Protein AF-T1DNL1-F1 (afdb_monomer)

pLDDT: mean 72.36, std 25.4, range [28.33, 97.81]

Mean predicted aligned error: 14.85 Å

Solvent-accessible surface area (backbone atoms only — not comparable to full-atom values): 13821 Å² total; per-residue (Å²): 115,66,56,63,74,44,18,67,52,6,20,60,40,23,39,62,72,35,68,85,47,98,62,54,71,70,54,53,52,50,49,24,53,53,22,23,52,52,13,41,50,24,61,72,52,45,52,58,48,40,35,74,75,70,67,50,85,62,92,85,40,53,55,29,30,48,49,54,14,38,54,52,12,44,54,51,34,18,52,54,36,34,72,52,40,62,85,82,40,50,80,53,35,46,75,72,40,30,43,46,27,66,64,77,69,97,76,79,86,79,83,85,87,71,91,68,91,48,34,69,47,40,51,24,59,57,49,12,51,50,40,51,50,48,52,54,51,49,52,50,51,51,52,53,53,47,51,54,50,51,57,62,52,65,39,78,94,63,59,73,70,79,92,45,78,87,60,66,84,66,76,90,73,89,77,87,78,81,78,79,90,74,90,71,102,64,69,73,77,54,70,76,66,70,55,60,62,65,59,50,57,52,51,51,50,53,54,51,51,61,54,54,71,72,62,69,88,61,89,85,77,87,77,87,80,89,75,90,79,85,134

Secondary structure (DSSP, 8-state):
-HHHHHHTTHHHHHHTTTTTS---HHHHHHHHHHHHHHHHHIIIIIHHHHHHHH----SS-HIIIIIHHHHHHHHHHHHHHHH--HHHHGGGHHHH-GGGSPPPPTT---S-----S------HHHHHHHHHHHHHHHHHHHHHHHHHHHHHHTSGGGPPPGGGTT----SS------PPP------TTTGGGS-HHHHHHHHHHHHHHHHHHTS--S-------------

Nearest PDB structures (foldseek):
  3hd6-assembly1_A  TM=9.509E-01  e=2.561E-05  Homo sapiens
  8csl-assembly1_L  TM=9.191E-01  e=5.244E-05  Homo sapiens
  7v0s-assembly1_Q  TM=8.498E-01  e=8.313E-05  Homo sapiens
  3bhs-assembly1_A  TM=6.900E-01  e=5.250E-04  Nitrosomonas europaea ATCC 19718

Structure (mmCIF, N/CA/C/O backbone):
data_AF-T1DNL1-F1
#
_entry.id   AF-T1DNL1-F1
#
loop_
_atom_site.group_PDB
_atom_site.id
_atom_site.type_symbol
_atom_site.label_atom_id
_atom_site.label_alt_id
_atom_site.label_comp_id
_atom_site.label_asym_id
_atom_site.label_entity_id
_atom_site.label_seq_id
_atom_site.pdbx_PDB_ins_code
_atom_site.Cartn_x
_atom_site.Cartn_y
_atom_site.Cartn_z
_atom_site.occupancy
_atom_site.B_iso_or_equiv
_atom_site.auth_seq_id
_atom_site.auth_comp_id
_atom_site.auth_asym_id
_atom_site.auth_atom_id
_atom_site.pdbx_PDB_model_num
ATOM 1 N N . MET A 1 1 ? -2.505 13.298 20.867 1.00 76.31 1 MET A N 1
ATOM 2 C CA . MET A 1 1 ? -1.124 12.727 20.783 1.00 76.31 1 MET A CA 1
ATOM 3 C C . MET A 1 1 ? -1.002 11.522 19.846 1.00 76.31 1 MET A C 1
ATOM 5 O O . MET A 1 1 ? 0.079 11.289 19.319 1.00 76.31 1 MET A O 1
ATOM 9 N N . VAL A 1 2 ? -2.099 10.806 19.572 1.00 82.19 2 VAL A N 1
ATOM 10 C CA . VAL A 1 2 ? -2.141 9.639 18.669 1.00 82.19 2 VAL A CA 1
ATOM 11 C C . VAL A 1 2 ? -1.644 9.955 17.252 1.00 82.19 2 VAL A C 1
ATOM 13 O O . VAL A 1 2 ? -0.933 9.150 16.657 1.00 82.19 2 VAL A O 1
ATOM 16 N N . HIS A 1 3 ? -1.925 11.159 16.736 1.00 86.06 3 HIS A N 1
ATOM 17 C CA . HIS A 1 3 ? -1.460 11.575 15.406 1.00 86.06 3 HIS A CA 1
ATOM 18 C C . HIS A 1 3 ? 0.059 11.512 15.259 1.00 86.06 3 HIS A C 1
ATOM 20 O O . HIS A 1 3 ? 0.539 11.062 14.226 1.00 86.06 3 HIS A O 1
ATOM 26 N N . VAL A 1 4 ? 0.808 11.920 16.287 1.00 89.12 4 VAL A N 1
ATOM 27 C CA . VAL A 1 4 ? 2.278 11.947 16.254 1.00 89.12 4 VAL A CA 1
ATOM 28 C C . VAL A 1 4 ? 2.851 10.540 16.392 1.00 89.12 4 VAL A C 1
ATOM 30 O O . VAL A 1 4 ? 3.760 10.182 15.653 1.00 89.12 4 VAL A O 1
ATOM 33 N N . GLN A 1 5 ? 2.307 9.726 17.298 1.00 91.00 5 GLN A N 1
ATOM 34 C CA . GLN A 1 5 ? 2.800 8.365 17.540 1.00 91.00 5 GLN A CA 1
ATOM 35 C C . GLN A 1 5 ? 2.613 7.457 16.322 1.00 91.00 5 GLN A C 1
ATOM 37 O O . GLN A 1 5 ? 3.494 6.666 16.007 1.00 91.00 5 GLN A O 1
ATOM 42 N N . ASN A 1 6 ? 1.491 7.611 15.619 1.00 91.56 6 ASN A N 1
ATOM 43 C CA . ASN A 1 6 ? 1.155 6.727 14.514 1.00 91.56 6 ASN A CA 1
ATOM 44 C C . ASN A 1 6 ? 1.542 7.334 13.165 1.00 91.56 6 ASN A C 1
ATOM 46 O O . ASN A 1 6 ? 2.264 6.712 12.397 1.00 91.56 6 ASN A O 1
ATOM 50 N N . SER A 1 7 ? 1.136 8.570 12.864 1.00 94.31 7 SER A N 1
ATOM 51 C CA . SER A 1 7 ? 1.295 9.110 11.501 1.00 94.31 7 SER A CA 1
ATOM 52 C C . SER A 1 7 ? 2.744 9.393 11.109 1.00 94.31 7 SER A C 1
ATOM 54 O O . SER A 1 7 ? 3.040 9.471 9.921 1.00 94.31 7 SER A O 1
ATOM 56 N N . THR A 1 8 ? 3.663 9.503 12.072 1.00 94.62 8 THR A N 1
ATOM 57 C CA . THR A 1 8 ? 5.105 9.599 11.779 1.00 94.62 8 THR A CA 1
ATOM 58 C C . THR A 1 8 ? 5.661 8.311 11.166 1.00 94.62 8 THR A C 1
ATOM 60 O O . THR A 1 8 ? 6.596 8.368 10.371 1.00 94.62 8 THR A O 1
ATOM 63 N N . LEU A 1 9 ? 5.046 7.159 11.453 1.00 95.44 9 LEU A N 1
ATOM 64 C CA . LEU A 1 9 ? 5.432 5.854 10.911 1.00 95.44 9 LEU A CA 1
ATOM 65 C C . LEU A 1 9 ? 4.858 5.601 9.503 1.00 95.44 9 LEU A C 1
ATOM 67 O O . LEU A 1 9 ? 5.381 4.762 8.768 1.00 95.44 9 LEU A O 1
ATOM 71 N N . ALA A 1 10 ? 3.826 6.349 9.090 1.00 96.69 10 ALA A N 1
ATOM 72 C CA . ALA A 1 10 ? 3.165 6.186 7.790 1.00 96.69 10 ALA A CA 1
ATOM 73 C C . ALA A 1 10 ? 4.120 6.391 6.603 1.00 96.69 10 ALA A C 1
ATOM 75 O O . ALA A 1 10 ? 3.965 5.745 5.567 1.00 96.69 10 ALA A O 1
ATOM 76 N N . GLY A 1 11 ? 5.140 7.242 6.761 1.00 96.19 11 GLY A N 1
ATOM 77 C CA . GLY A 1 11 ? 6.165 7.437 5.738 1.00 96.19 11 GLY A CA 1
ATOM 78 C C . GLY A 1 11 ? 6.943 6.155 5.436 1.00 96.19 11 GLY A C 1
ATOM 79 O O . GLY A 1 11 ? 7.129 5.827 4.268 1.00 96.19 11 GLY A O 1
ATOM 80 N N . GLY A 1 12 ? 7.308 5.389 6.471 1.00 95.88 12 GLY A N 1
ATOM 81 C CA . GLY A 1 12 ? 7.976 4.091 6.327 1.00 95.88 12 GLY A CA 1
ATOM 82 C C . GLY A 1 12 ? 7.116 3.070 5.581 1.00 95.88 12 GLY A C 1
ATOM 83 O O . GLY A 1 12 ? 7.602 2.384 4.685 1.00 95.88 12 GLY A O 1
ATOM 84 N N . VAL A 1 13 ? 5.814 3.030 5.885 1.00 97.12 13 VAL A N 1
ATOM 85 C CA . VAL A 1 13 ? 4.852 2.182 5.163 1.00 97.12 13 VAL A CA 1
ATOM 86 C C . VAL A 1 13 ? 4.769 2.586 3.687 1.00 97.12 13 VAL A C 1
ATOM 88 O O . VAL A 1 13 ? 4.810 1.725 2.809 1.00 97.12 13 VAL A O 1
ATOM 91 N N . ALA A 1 14 ? 4.702 3.888 3.395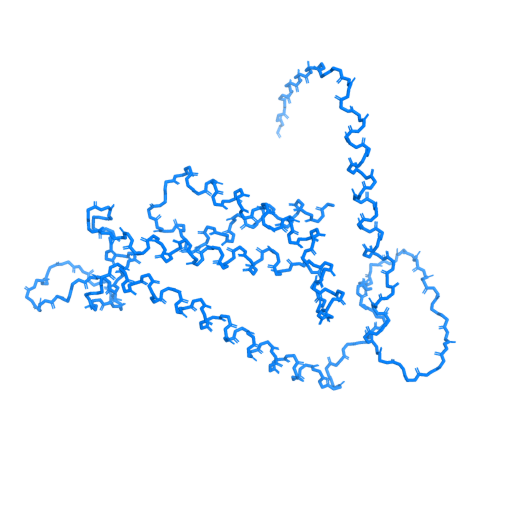 1.00 96.75 14 ALA A N 1
ATOM 92 C CA . ALA A 1 14 ? 4.574 4.390 2.030 1.00 96.75 14 ALA A CA 1
ATOM 93 C C . ALA A 1 14 ? 5.824 4.169 1.164 1.00 96.75 14 ALA A C 1
ATOM 95 O O . ALA A 1 14 ? 5.694 3.967 -0.044 1.00 96.75 14 ALA A O 1
ATOM 96 N N . VAL A 1 15 ? 7.028 4.157 1.744 1.00 95.88 15 VAL A N 1
ATOM 97 C CA . VAL A 1 15 ? 8.256 3.839 0.992 1.00 95.88 15 VAL A CA 1
ATOM 98 C C . VAL A 1 15 ? 8.558 2.342 0.925 1.00 95.88 15 VAL A C 1
ATOM 100 O O . VAL A 1 15 ? 9.417 1.941 0.148 1.00 95.88 15 VAL A O 1
ATOM 103 N N . GLY A 1 16 ? 7.844 1.497 1.674 1.00 94.81 16 GLY A N 1
ATOM 104 C CA . GLY A 1 16 ? 8.169 0.075 1.821 1.00 94.81 16 GLY A CA 1
ATOM 105 C C . GLY A 1 16 ? 8.282 -0.704 0.506 1.00 94.81 16 GLY A C 1
ATOM 106 O O . GLY A 1 16 ? 9.220 -1.474 0.341 1.00 94.81 16 GLY A O 1
ATOM 107 N N . SER A 1 17 ? 7.380 -0.486 -0.458 1.00 92.56 17 SER A N 1
ATOM 108 C CA . SER A 1 17 ? 7.422 -1.199 -1.751 1.00 92.56 17 SER A CA 1
ATOM 109 C C . SER A 1 17 ? 8.314 -0.545 -2.813 1.00 92.56 17 SER A C 1
ATOM 111 O O . SER A 1 17 ? 8.524 -1.123 -3.880 1.00 92.56 17 SER A O 1
ATOM 113 N N . ILE A 1 18 ? 8.822 0.659 -2.538 1.00 93.69 18 ILE A N 1
ATOM 114 C CA . ILE A 1 18 ? 9.617 1.460 -3.478 1.00 93.69 18 ILE A CA 1
ATOM 115 C C . ILE A 1 18 ? 11.036 1.745 -2.973 1.00 93.69 18 ILE A C 1
ATOM 117 O O . ILE A 1 18 ? 11.815 2.370 -3.683 1.00 93.69 18 ILE A O 1
ATOM 121 N N . CYS A 1 19 ? 11.397 1.288 -1.771 1.00 92.38 19 CYS A N 1
ATOM 122 C CA . CYS A 1 19 ? 12.687 1.579 -1.140 1.00 92.38 19 CYS A CA 1
ATOM 123 C C . CYS A 1 19 ? 13.882 0.974 -1.888 1.00 92.38 19 CYS A C 1
ATOM 125 O O . CYS A 1 19 ? 14.972 1.532 -1.831 1.00 92.38 19 CYS A O 1
ATOM 127 N N . ASN A 1 20 ? 13.667 -0.133 -2.603 1.00 90.00 20 ASN A N 1
ATOM 128 C CA . ASN A 1 20 ? 14.668 -0.776 -3.457 1.00 90.00 20 ASN A CA 1
ATOM 129 C C . ASN A 1 20 ? 14.568 -0.339 -4.933 1.00 90.00 20 ASN A C 1
ATOM 131 O O . ASN A 1 20 ? 15.263 -0.870 -5.795 1.00 90.00 20 ASN A O 1
ATOM 135 N N . LEU A 1 21 ? 13.666 0.592 -5.255 1.00 90.31 21 LEU A N 1
ATOM 136 C CA . LEU A 1 21 ? 13.594 1.198 -6.583 1.00 90.31 21 LEU A CA 1
ATOM 137 C C . LEU A 1 21 ? 14.535 2.404 -6.631 1.00 90.31 21 LEU A C 1
ATOM 139 O O . LEU A 1 21 ? 14.892 2.958 -5.592 1.00 90.31 21 LEU A O 1
ATOM 143 N N . LEU A 1 22 ? 14.925 2.839 -7.832 1.00 86.75 22 LEU A N 1
ATOM 144 C CA . LEU A 1 22 ? 15.765 4.028 -8.015 1.00 86.75 22 LEU A CA 1
ATOM 145 C C . LEU A 1 22 ? 14.962 5.312 -7.753 1.00 86.75 22 LEU A C 1
ATOM 147 O O . LEU A 1 22 ? 14.641 6.080 -8.661 1.00 86.75 22 LEU A O 1
ATOM 151 N N . ILE A 1 23 ? 14.610 5.531 -6.488 1.00 89.25 23 ILE A N 1
ATOM 152 C CA . ILE A 1 23 ? 13.968 6.739 -5.992 1.00 89.25 23 ILE A CA 1
ATOM 153 C C . ILE A 1 23 ? 15.033 7.753 -5.572 1.00 89.25 23 ILE A C 1
ATOM 155 O O . ILE A 1 23 ? 15.938 7.461 -4.793 1.00 89.25 23 ILE A O 1
ATOM 159 N N . HIS A 1 24 ? 14.921 8.980 -6.076 1.00 90.31 24 HIS A N 1
ATOM 160 C CA . HIS A 1 24 ? 15.768 10.076 -5.615 1.00 90.31 24 HIS A CA 1
ATOM 161 C C . HIS A 1 24 ? 15.459 10.371 -4.132 1.00 90.31 24 HIS A C 1
ATOM 163 O O . HIS A 1 24 ? 14.279 10.372 -3.768 1.00 90.31 24 HIS A O 1
ATOM 169 N N . PRO A 1 25 ? 16.445 10.692 -3.270 1.00 92.44 25 PRO A N 1
ATOM 170 C CA . PRO A 1 25 ? 16.208 10.941 -1.840 1.00 92.44 25 PRO A CA 1
ATOM 171 C C . PRO A 1 25 ? 15.143 12.018 -1.591 1.00 92.44 25 PRO A C 1
ATOM 173 O O . PRO A 1 25 ? 14.309 11.892 -0.697 1.00 92.44 25 PRO A O 1
ATOM 176 N N . PHE A 1 26 ? 15.102 13.041 -2.445 1.00 93.62 26 PHE A N 1
ATOM 177 C CA . PHE A 1 26 ? 14.052 14.060 -2.414 1.00 93.62 26 PHE A CA 1
ATOM 178 C C . PHE A 1 26 ? 12.645 13.491 -2.676 1.00 93.62 26 PHE A C 1
ATOM 180 O O . PHE A 1 26 ? 11.686 13.878 -2.014 1.00 93.62 26 PHE A O 1
ATOM 187 N N . GLY A 1 27 ? 12.518 12.532 -3.598 1.00 91.31 27 GLY A N 1
ATOM 188 C CA . GLY A 1 27 ? 11.258 11.836 -3.862 1.00 91.31 27 GLY A CA 1
ATOM 189 C C . GLY A 1 27 ? 10.794 11.017 -2.658 1.00 91.31 27 GLY A C 1
ATOM 190 O O . GLY A 1 27 ? 9.622 11.083 -2.295 1.00 91.31 27 GLY A O 1
ATOM 191 N N . ALA A 1 28 ? 11.712 10.319 -1.982 1.00 94.50 28 ALA A N 1
ATOM 192 C CA . ALA A 1 28 ? 11.393 9.559 -0.772 1.00 94.50 28 ALA A CA 1
ATOM 193 C C . ALA A 1 28 ? 10.876 10.467 0.361 1.00 94.50 28 ALA A C 1
ATOM 195 O O . ALA A 1 28 ? 9.893 10.126 1.021 1.00 94.50 28 ALA A O 1
ATOM 196 N N . LEU A 1 29 ? 11.475 11.653 0.538 1.00 96.06 29 LEU A N 1
ATOM 197 C CA . LEU A 1 29 ? 10.992 12.655 1.496 1.00 96.06 29 LEU A CA 1
ATOM 198 C C . LEU A 1 29 ? 9.571 13.126 1.165 1.00 96.06 29 LEU A C 1
ATOM 200 O O . LEU A 1 29 ? 8.721 13.172 2.053 1.00 96.06 29 LEU A O 1
ATOM 204 N N . ILE A 1 30 ? 9.291 13.433 -0.105 1.00 95.75 30 ILE A N 1
ATOM 205 C CA . ILE A 1 30 ? 7.956 13.867 -0.539 1.00 95.75 30 ILE A CA 1
ATOM 206 C C . ILE A 1 30 ? 6.913 12.776 -0.280 1.00 95.75 30 ILE A C 1
ATOM 208 O O . ILE A 1 30 ? 5.863 13.067 0.294 1.00 95.75 30 ILE A O 1
ATOM 212 N N . VAL A 1 31 ? 7.197 11.526 -0.657 1.00 95.94 31 VAL A N 1
ATOM 213 C CA . VAL A 1 31 ? 6.284 10.394 -0.420 1.00 95.94 31 VAL A CA 1
ATOM 214 C C . VAL A 1 31 ? 6.000 10.238 1.075 1.00 95.94 31 VAL A C 1
ATOM 216 O O . VAL A 1 31 ? 4.842 10.080 1.462 1.00 95.94 31 VAL A O 1
ATOM 219 N N . GLY A 1 32 ? 7.028 10.358 1.921 1.00 96.44 32 GLY A N 1
ATOM 220 C CA . GLY A 1 32 ? 6.880 10.309 3.374 1.00 96.44 32 GLY A CA 1
ATOM 221 C C . GLY A 1 32 ? 5.982 11.419 3.931 1.00 96.44 32 GLY A C 1
ATOM 222 O O . GLY A 1 32 ? 5.084 11.140 4.727 1.00 96.44 32 GLY A O 1
ATOM 223 N N . VAL A 1 33 ? 6.170 12.663 3.479 1.00 97.12 33 VAL A N 1
ATOM 224 C CA . VAL A 1 33 ? 5.343 13.812 3.894 1.00 97.12 33 VAL A CA 1
ATOM 225 C C . VAL A 1 33 ? 3.888 13.632 3.457 1.00 97.12 33 VAL A C 1
ATOM 227 O O . VAL A 1 33 ? 2.980 13.813 4.269 1.00 97.12 33 VAL A O 1
ATOM 230 N N . ILE A 1 34 ? 3.651 13.226 2.206 1.00 97.31 34 ILE A N 1
ATOM 231 C CA . ILE A 1 34 ? 2.299 12.981 1.683 1.00 97.31 34 ILE A CA 1
ATOM 232 C C . ILE A 1 34 ? 1.607 11.873 2.485 1.00 97.31 34 ILE A C 1
ATOM 234 O O . ILE A 1 34 ? 0.459 12.039 2.896 1.00 97.31 34 ILE A O 1
ATOM 238 N N . ALA A 1 35 ? 2.304 10.770 2.761 1.00 97.38 35 ALA A N 1
ATOM 239 C CA . ALA A 1 35 ? 1.769 9.668 3.555 1.00 97.38 35 ALA A CA 1
ATOM 240 C C . ALA A 1 35 ? 1.429 10.089 4.992 1.00 97.38 35 ALA A C 1
ATOM 242 O O . ALA A 1 35 ? 0.372 9.720 5.506 1.00 97.38 35 ALA A O 1
ATOM 243 N N . GLY A 1 36 ? 2.281 10.905 5.621 1.00 97.12 36 GLY A N 1
ATOM 244 C CA . GLY A 1 36 ? 2.015 11.484 6.937 1.00 97.12 36 GLY A CA 1
ATOM 245 C C . GLY A 1 36 ? 0.753 12.351 6.946 1.00 97.12 36 GLY A C 1
ATOM 246 O O . GLY A 1 36 ? -0.101 12.176 7.815 1.00 97.12 36 GLY A O 1
ATOM 247 N N . ILE A 1 37 ? 0.585 13.228 5.948 1.00 97.31 37 ILE A N 1
ATOM 248 C CA . ILE A 1 37 ? -0.619 14.063 5.794 1.00 97.31 37 ILE A CA 1
ATOM 249 C C . ILE A 1 37 ? -1.865 13.187 5.611 1.00 97.31 37 ILE A C 1
ATOM 251 O O . ILE A 1 37 ? -2.856 13.390 6.313 1.00 97.31 37 ILE A O 1
ATOM 255 N N . ILE A 1 38 ? -1.814 12.192 4.719 1.00 97.19 38 ILE A N 1
ATOM 256 C CA . ILE A 1 38 ? -2.927 11.257 4.483 1.00 97.19 38 ILE A CA 1
ATOM 257 C C . ILE A 1 38 ? -3.302 10.522 5.773 1.00 97.19 38 ILE A C 1
ATOM 259 O O . ILE A 1 38 ? -4.485 10.439 6.100 1.00 97.19 38 ILE A O 1
ATOM 263 N N . SER A 1 39 ? -2.318 10.040 6.536 1.00 97.00 39 SER A N 1
ATOM 264 C CA . SER A 1 39 ? -2.557 9.365 7.814 1.00 97.00 39 SER A CA 1
ATOM 265 C C . SER A 1 39 ? -3.235 10.296 8.825 1.00 97.00 39 SER A C 1
ATOM 267 O O . SER A 1 39 ? -4.264 9.928 9.391 1.00 97.00 39 SER A O 1
ATOM 269 N N . VAL A 1 40 ? -2.738 11.527 9.010 1.00 96.44 40 VAL A N 1
ATOM 270 C CA . VAL A 1 40 ? -3.337 12.508 9.940 1.00 96.44 40 VAL A CA 1
ATOM 271 C C . VAL A 1 40 ? -4.774 12.856 9.541 1.00 96.44 40 VAL A C 1
ATOM 273 O O . VAL A 1 40 ? -5.669 12.865 10.390 1.00 96.44 40 VAL A O 1
ATOM 276 N N . LEU A 1 41 ? -5.023 13.107 8.252 1.00 96.00 41 LEU A N 1
ATOM 277 C CA . LEU A 1 41 ? -6.374 13.360 7.741 1.00 96.00 41 LEU A CA 1
ATOM 278 C C . LEU A 1 41 ? -7.281 12.137 7.928 1.00 96.00 41 LEU A C 1
ATOM 280 O O . LEU A 1 41 ? -8.450 12.291 8.287 1.00 96.00 41 LEU A O 1
ATOM 284 N N . GLY A 1 42 ? -6.734 10.933 7.763 1.00 94.94 42 GLY A N 1
ATOM 285 C CA . GLY A 1 42 ? -7.413 9.676 8.043 1.00 94.94 42 GLY A CA 1
ATOM 286 C C . GLY A 1 42 ? -7.877 9.581 9.494 1.00 94.94 42 GLY A C 1
ATOM 287 O O . GLY A 1 42 ? -9.062 9.389 9.761 1.00 94.94 42 GLY A O 1
ATOM 288 N N . TYR A 1 43 ? -6.972 9.816 10.445 1.00 91.56 43 TYR A N 1
ATOM 289 C CA . TYR A 1 43 ? -7.317 9.813 11.866 1.00 91.56 43 TYR A CA 1
ATOM 290 C C . TYR A 1 43 ? -8.355 10.881 12.214 1.00 91.56 43 TYR A C 1
ATOM 292 O O . TYR A 1 43 ? -9.258 10.622 13.007 1.00 91.56 43 TYR A O 1
ATOM 300 N N . ARG A 1 44 ? -8.248 12.082 11.633 1.00 91.38 44 ARG A N 1
ATOM 301 C CA . ARG A 1 44 ? -9.139 13.200 11.963 1.00 91.38 44 ARG A CA 1
ATOM 302 C C . ARG A 1 44 ? -10.534 13.072 11.354 1.00 91.38 44 ARG A C 1
ATOM 304 O O . ARG A 1 44 ? -11.502 13.431 12.021 1.00 91.38 44 ARG A O 1
ATOM 311 N N . PHE A 1 45 ? -10.639 12.619 10.108 1.00 92.94 45 PHE A N 1
ATOM 312 C CA . PHE A 1 45 ? -11.887 12.668 9.341 1.00 92.94 45 PHE A CA 1
ATOM 313 C C . PHE A 1 45 ? -12.395 11.287 8.938 1.00 92.94 45 PHE A C 1
ATOM 315 O O . PHE A 1 45 ? -13.593 11.029 9.033 1.00 92.94 45 PHE A O 1
ATOM 322 N N . LEU A 1 46 ? -11.505 10.388 8.516 1.00 92.38 46 LEU A N 1
ATOM 323 C CA . LEU A 1 46 ? -11.910 9.095 7.972 1.00 92.38 46 LEU A CA 1
ATOM 324 C C . LEU A 1 46 ? -12.322 8.111 9.069 1.00 92.38 46 LEU A C 1
ATOM 326 O O . LEU A 1 46 ? -13.394 7.525 8.971 1.00 92.38 46 LEU A O 1
ATOM 330 N N . THR A 1 47 ? -11.538 7.968 10.140 1.00 91.06 47 THR A N 1
ATOM 331 C CA . THR A 1 47 ? -11.883 7.105 11.285 1.00 91.06 47 THR A CA 1
ATOM 332 C C . THR A 1 47 ? -13.264 7.409 11.872 1.00 91.06 47 THR A C 1
ATOM 334 O O . THR A 1 47 ? -14.063 6.475 11.971 1.00 91.06 47 THR A O 1
ATOM 337 N N . PRO A 1 48 ? -13.614 8.665 12.224 1.00 89.44 48 PRO A N 1
ATOM 338 C CA . PRO A 1 48 ? -14.951 8.942 12.739 1.00 89.44 48 PRO A CA 1
ATOM 339 C C . PRO A 1 48 ? -16.045 8.696 11.692 1.00 89.44 48 PRO A C 1
ATOM 341 O O . PRO A 1 48 ? -17.106 8.189 12.050 1.00 89.44 48 PRO A O 1
ATOM 344 N N . ALA A 1 49 ? -15.793 8.979 10.407 1.00 91.56 49 ALA A N 1
ATOM 345 C CA . ALA A 1 49 ? -16.760 8.733 9.337 1.00 91.56 49 ALA A CA 1
ATOM 346 C C . ALA A 1 49 ? -17.006 7.235 9.078 1.00 91.56 49 ALA A C 1
ATOM 348 O O . ALA A 1 49 ? -18.146 6.827 8.853 1.00 91.56 49 ALA A O 1
ATOM 349 N N . ILE A 1 50 ? -15.963 6.401 9.123 1.00 89.38 50 ILE A N 1
ATOM 350 C CA . ILE A 1 50 ? -16.069 4.940 8.998 1.00 89.38 50 ILE A CA 1
ATOM 351 C C . ILE A 1 50 ? -16.842 4.371 10.191 1.00 89.38 50 ILE A C 1
ATOM 353 O O . ILE A 1 50 ? -17.732 3.537 10.012 1.00 89.38 50 ILE A O 1
ATOM 357 N N . LEU A 1 51 ? -16.562 4.860 11.400 1.00 89.75 51 LEU A N 1
ATOM 358 C CA . LEU A 1 51 ? -17.263 4.417 12.597 1.00 89.75 51 LEU A CA 1
ATOM 359 C C . LEU A 1 51 ? -18.751 4.797 12.559 1.00 89.75 51 LEU A C 1
ATOM 361 O O . LEU A 1 51 ? -19.600 3.947 12.825 1.00 89.75 51 LEU A O 1
ATOM 365 N N . SER A 1 52 ? -19.087 6.040 12.193 1.00 90.25 52 SER A N 1
ATOM 366 C CA . SER A 1 52 ? -20.479 6.508 12.194 1.00 90.25 52 SER A CA 1
ATOM 367 C C . SER A 1 52 ? -21.319 5.913 11.063 1.00 90.25 52 SER A C 1
ATOM 369 O O . SER A 1 52 ? -22.484 5.588 11.283 1.00 90.25 52 SER A O 1
ATOM 371 N N . ASN A 1 53 ? -20.746 5.761 9.865 1.00 93.06 53 ASN A N 1
ATOM 372 C CA . ASN A 1 53 ? -21.501 5.355 8.676 1.00 93.06 53 ASN A CA 1
ATOM 373 C C . ASN A 1 53 ? -21.434 3.847 8.405 1.00 93.06 53 ASN A C 1
ATOM 375 O O . ASN A 1 53 ? -22.431 3.260 7.994 1.00 93.06 53 ASN A O 1
ATOM 379 N N . LEU A 1 54 ? -20.278 3.213 8.630 1.00 90.31 54 LEU A N 1
ATOM 380 C CA . LEU A 1 54 ? -20.050 1.796 8.308 1.00 90.31 54 LEU A CA 1
ATOM 381 C C . LEU A 1 54 ? -20.033 0.893 9.546 1.00 90.31 54 LEU A C 1
ATOM 383 O O . LEU A 1 54 ? -20.046 -0.326 9.401 1.00 90.31 54 LEU A O 1
ATOM 387 N N . ARG A 1 55 ? -20.028 1.471 10.758 1.00 90.06 55 ARG A N 1
ATOM 388 C CA . ARG A 1 55 ? -19.952 0.744 12.041 1.00 90.06 55 ARG A CA 1
ATOM 389 C C . ARG A 1 55 ? -18.722 -0.162 12.155 1.00 90.06 55 ARG A C 1
ATOM 391 O O . ARG A 1 55 ? -18.766 -1.195 12.819 1.00 90.06 55 ARG A O 1
ATOM 398 N N . ILE A 1 56 ? -17.622 0.231 11.518 1.00 89.00 56 ILE A N 1
ATOM 399 C CA . ILE A 1 56 ? -16.342 -0.472 11.612 1.00 89.00 56 ILE A CA 1
ATOM 400 C C . ILE A 1 56 ? -15.498 0.241 12.668 1.00 89.00 56 ILE A C 1
ATOM 402 O O . ILE A 1 56 ? -15.154 1.412 12.513 1.00 89.00 56 ILE A O 1
ATOM 406 N N . ALA A 1 57 ? -15.183 -0.468 13.749 1.00 88.62 57 ALA A N 1
ATOM 407 C CA . ALA A 1 57 ? -14.304 0.031 14.795 1.00 88.62 57 ALA A CA 1
ATOM 408 C C . ALA A 1 57 ? -12.844 -0.282 14.446 1.00 88.62 57 ALA A C 1
ATOM 410 O O . ALA A 1 57 ? -12.446 -1.444 14.395 1.00 88.62 57 ALA A O 1
ATOM 411 N N . ASP A 1 58 ? -12.049 0.763 14.225 1.00 90.69 58 ASP A N 1
ATOM 412 C CA . ASP A 1 58 ? -10.599 0.671 14.058 1.00 90.69 58 ASP A CA 1
ATOM 413 C C . ASP A 1 58 ? -9.912 1.326 15.261 1.00 90.69 58 ASP A C 1
ATOM 415 O O . ASP A 1 58 ? -9.656 2.530 15.279 1.00 90.69 58 ASP A O 1
ATOM 419 N N . THR A 1 59 ? -9.663 0.521 16.294 1.00 87.31 59 THR A N 1
ATOM 420 C CA . THR A 1 59 ? -9.116 0.957 17.587 1.00 87.31 59 THR A CA 1
ATOM 421 C C . THR 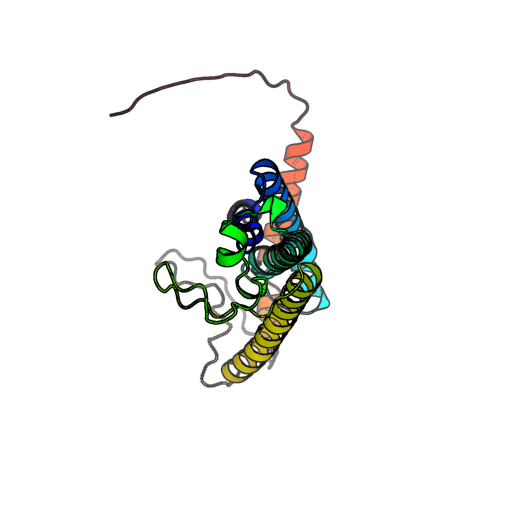A 1 59 ? -7.803 1.723 17.461 1.00 87.31 59 THR A C 1
ATOM 423 O O . THR A 1 59 ? -7.637 2.777 18.071 1.00 87.31 59 THR A O 1
ATOM 426 N N . CYS A 1 60 ? -6.856 1.184 16.689 1.00 88.44 60 CYS A N 1
ATOM 427 C CA . CYS A 1 60 ? -5.520 1.765 16.554 1.00 88.44 60 CYS A CA 1
ATOM 428 C C . CYS A 1 60 ? -5.412 2.689 15.327 1.00 88.44 60 CYS A C 1
ATOM 430 O O . CYS A 1 60 ? -4.381 3.336 15.127 1.00 88.44 60 CYS A O 1
ATOM 432 N N . GLY A 1 61 ? -6.454 2.764 14.494 1.00 91.06 61 GLY A N 1
ATOM 433 C CA . GLY A 1 61 ? -6.416 3.452 13.206 1.00 91.06 61 GLY A CA 1
ATOM 434 C C . GLY A 1 61 ? -5.459 2.786 12.218 1.00 91.06 61 GLY A C 1
ATOM 435 O O . GLY A 1 61 ? -4.771 3.484 11.469 1.00 91.06 61 GLY A O 1
ATOM 436 N N . VAL A 1 62 ? -5.371 1.450 12.227 1.00 94.88 62 VAL A N 1
ATOM 437 C CA . VAL A 1 62 ? -4.470 0.703 11.331 1.00 94.88 62 VAL A CA 1
ATOM 438 C C . VAL A 1 62 ? -4.797 0.950 9.862 1.00 94.88 62 VAL A C 1
ATOM 440 O O . VAL A 1 62 ? -3.910 0.872 9.014 1.00 94.88 62 VAL A O 1
ATOM 443 N N . HIS A 1 63 ? -6.039 1.313 9.540 1.00 95.25 63 HIS A N 1
ATOM 444 C CA . HIS A 1 63 ? -6.413 1.714 8.192 1.00 95.25 63 HIS A CA 1
ATOM 445 C C . HIS A 1 63 ? -5.680 2.988 7.744 1.00 95.25 63 HIS A C 1
ATOM 447 O O . HIS A 1 63 ? -5.220 3.063 6.605 1.00 95.25 63 HIS A O 1
ATOM 453 N N . ASN A 1 64 ? -5.509 3.960 8.644 1.00 95.75 64 ASN A N 1
ATOM 454 C CA . ASN A 1 64 ? -4.849 5.230 8.336 1.00 95.75 64 ASN A CA 1
ATOM 455 C C . ASN A 1 64 ? -3.329 5.105 8.291 1.00 95.75 64 ASN A C 1
ATOM 457 O O . ASN A 1 64 ? -2.691 5.763 7.475 1.00 95.75 64 ASN A O 1
ATOM 461 N N . LEU A 1 65 ? -2.766 4.266 9.165 1.00 95.19 65 LEU A N 1
ATOM 462 C CA . LEU A 1 65 ? -1.324 4.066 9.263 1.00 95.19 65 LEU A CA 1
ATOM 463 C C . LEU A 1 65 ? -0.793 3.050 8.241 1.00 95.19 65 LEU A C 1
ATOM 465 O O . LEU A 1 65 ? 0.226 3.283 7.599 1.00 95.19 65 LEU A O 1
ATOM 469 N N . HIS A 1 66 ? -1.466 1.913 8.090 1.00 96.19 66 HIS A N 1
ATOM 470 C CA . HIS A 1 66 ? -1.000 0.824 7.235 1.00 96.19 66 HIS A CA 1
ATOM 471 C C . HIS A 1 66 ? -1.755 0.784 5.909 1.00 96.19 66 HIS A C 1
ATOM 473 O O . HIS A 1 66 ? -1.132 0.759 4.854 1.00 96.19 66 HIS A O 1
ATOM 479 N N . GLY A 1 67 ? -3.090 0.812 5.952 1.00 96.12 67 GLY A N 1
ATOM 480 C CA . GLY A 1 67 ? -3.942 0.617 4.775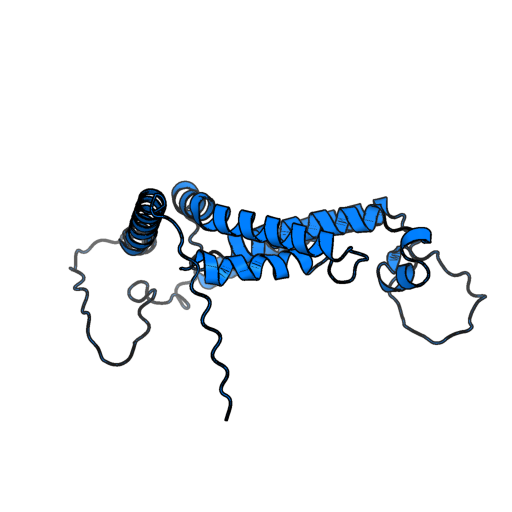 1.00 96.12 67 GLY A CA 1
ATOM 481 C C . GLY A 1 67 ? -3.728 1.666 3.681 1.00 96.12 67 GLY A C 1
ATOM 482 O O . GLY A 1 67 ? -3.245 1.342 2.596 1.00 96.12 67 GLY A O 1
ATOM 483 N N . MET A 1 68 ? -4.074 2.927 3.955 1.00 96.19 68 MET A N 1
ATOM 484 C CA . MET A 1 68 ? -3.965 3.997 2.954 1.00 96.19 68 MET A CA 1
ATOM 485 C C . MET A 1 68 ? -2.516 4.238 2.488 1.00 96.19 68 MET A C 1
ATOM 487 O O . MET A 1 68 ? -2.305 4.319 1.275 1.00 96.19 68 MET A O 1
ATOM 491 N N . PRO A 1 69 ? -1.499 4.294 3.377 1.00 97.38 69 PRO A N 1
ATOM 492 C CA . PRO A 1 69 ? -0.113 4.468 2.946 1.00 97.38 69 PRO A CA 1
ATOM 493 C C . PRO A 1 69 ? 0.424 3.288 2.123 1.00 97.38 69 PRO A C 1
ATOM 495 O O . PRO A 1 69 ? 1.191 3.510 1.188 1.00 97.38 69 PRO A O 1
ATOM 498 N N . ALA A 1 70 ? -0.009 2.048 2.390 1.00 96.88 70 ALA A N 1
ATOM 499 C CA . ALA A 1 70 ? 0.371 0.894 1.570 1.00 96.88 70 ALA A CA 1
ATOM 500 C C . ALA A 1 70 ? -0.223 0.966 0.155 1.00 96.88 70 ALA A C 1
ATOM 502 O O . ALA A 1 70 ? 0.475 0.676 -0.818 1.00 96.88 70 ALA A O 1
ATOM 503 N N . VAL A 1 71 ? -1.481 1.401 0.014 1.00 96.44 71 VAL A N 1
ATOM 504 C CA . VAL A 1 71 ? -2.098 1.612 -1.308 1.00 96.44 71 VAL A CA 1
ATOM 505 C C . VAL A 1 71 ? -1.359 2.705 -2.082 1.00 96.44 71 VAL A C 1
ATOM 507 O O . VAL A 1 71 ? -1.056 2.519 -3.259 1.00 96.44 71 VAL A O 1
ATOM 510 N N . LEU A 1 72 ? -1.000 3.809 -1.418 1.00 96.62 72 LEU A N 1
ATOM 511 C CA . LEU A 1 72 ? -0.172 4.861 -2.012 1.00 96.62 72 LEU A CA 1
ATOM 512 C C . LEU A 1 72 ? 1.177 4.304 -2.503 1.00 96.62 72 LEU A C 1
ATOM 514 O O . LEU A 1 72 ? 1.579 4.576 -3.634 1.00 96.62 72 LEU A O 1
ATOM 518 N N . SER A 1 73 ? 1.843 3.486 -1.679 1.00 96.44 73 SER A N 1
ATOM 519 C CA . SER A 1 73 ? 3.101 2.813 -2.030 1.00 96.44 73 SER A CA 1
ATOM 520 C C . SER A 1 73 ? 2.960 1.966 -3.295 1.00 96.44 73 SER A C 1
ATOM 522 O O . SER A 1 73 ? 3.768 2.091 -4.213 1.00 96.44 73 SER A O 1
ATOM 524 N N . ALA A 1 74 ? 1.900 1.157 -3.384 1.00 96.06 74 ALA A N 1
ATOM 525 C CA . ALA A 1 74 ? 1.652 0.284 -4.529 1.00 96.06 74 ALA A CA 1
ATOM 526 C C . ALA A 1 74 ? 1.430 1.067 -5.835 1.00 96.06 74 ALA A C 1
ATOM 528 O O . ALA A 1 74 ? 1.919 0.661 -6.891 1.00 96.06 74 ALA A O 1
ATOM 529 N N . VAL A 1 75 ? 0.740 2.213 -5.770 1.00 96.00 75 VAL A N 1
ATOM 530 C CA . VAL A 1 75 ? 0.566 3.102 -6.930 1.00 96.00 75 VAL A CA 1
ATOM 531 C C . VAL A 1 75 ? 1.915 3.646 -7.396 1.00 96.00 75 VAL A C 1
ATOM 533 O O . V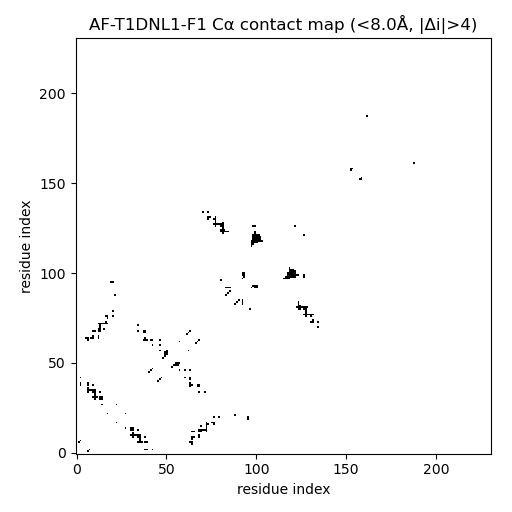AL A 1 75 ? 2.226 3.562 -8.585 1.00 96.00 75 VAL A O 1
ATOM 536 N N . PHE A 1 76 ? 2.748 4.147 -6.479 1.00 95.75 76 PHE A N 1
ATOM 537 C CA . PHE A 1 76 ? 4.090 4.610 -6.834 1.00 95.75 76 PHE A CA 1
ATOM 538 C C . PHE A 1 76 ? 4.951 3.485 -7.406 1.00 95.75 76 PHE A C 1
ATOM 540 O O . PHE A 1 76 ? 5.597 3.689 -8.432 1.00 95.75 76 PHE A O 1
ATOM 547 N N . SER A 1 77 ? 4.922 2.296 -6.808 1.00 95.62 77 SER A N 1
ATOM 548 C CA . SER A 1 77 ? 5.686 1.144 -7.289 1.00 95.62 77 SER A CA 1
ATOM 549 C C . SER A 1 77 ? 5.301 0.781 -8.730 1.00 95.62 77 SER A C 1
ATOM 551 O O . SER A 1 77 ? 6.178 0.613 -9.583 1.00 95.62 77 SER A O 1
ATOM 553 N N . SER A 1 78 ? 4.002 0.808 -9.062 1.00 96.12 78 SER A N 1
ATOM 554 C CA . SER A 1 78 ? 3.524 0.598 -10.435 1.00 96.12 78 SER A CA 1
ATOM 555 C C . SER A 1 78 ? 4.042 1.661 -11.406 1.00 96.12 78 SER A C 1
ATOM 557 O O . SER A 1 78 ? 4.414 1.341 -12.540 1.00 96.12 78 SER A O 1
ATOM 559 N N . ILE A 1 79 ? 4.053 2.929 -10.988 1.00 94.88 79 ILE A N 1
ATOM 560 C CA . ILE A 1 79 ? 4.575 4.035 -11.802 1.00 94.88 79 ILE A CA 1
ATOM 561 C C . ILE A 1 79 ? 6.070 3.816 -12.062 1.00 94.88 79 ILE A C 1
ATOM 563 O O . ILE A 1 79 ? 6.490 3.808 -13.219 1.00 94.88 79 ILE A O 1
ATOM 567 N N . TYR A 1 80 ? 6.861 3.554 -11.020 1.00 94.00 80 TYR A N 1
ATOM 568 C CA . TYR A 1 80 ? 8.298 3.302 -11.156 1.00 94.00 80 TYR A CA 1
ATOM 569 C C . TYR A 1 80 ? 8.602 2.087 -12.038 1.00 94.00 80 TYR A C 1
ATOM 571 O O . TYR A 1 80 ? 9.492 2.164 -12.880 1.00 94.00 80 TYR A O 1
ATOM 579 N N . ALA A 1 81 ? 7.844 0.996 -11.911 1.00 94.12 81 ALA A N 1
ATOM 580 C CA . ALA A 1 81 ? 7.994 -0.173 -12.774 1.00 94.12 81 ALA A CA 1
ATOM 581 C C . ALA A 1 81 ? 7.638 0.114 -14.239 1.00 94.12 81 ALA A C 1
ATOM 583 O O . ALA A 1 81 ? 8.262 -0.438 -15.142 1.00 94.12 81 ALA A O 1
ATOM 584 N N . THR A 1 82 ? 6.671 1.002 -14.487 1.00 94.62 82 THR A N 1
ATOM 585 C CA . THR A 1 82 ? 6.285 1.405 -15.847 1.00 94.62 82 THR A CA 1
ATOM 586 C C . THR A 1 82 ? 7.416 2.139 -16.563 1.00 94.62 82 THR A C 1
ATOM 588 O O . THR A 1 82 ? 7.657 1.878 -17.742 1.00 94.62 82 THR A O 1
ATOM 591 N N . PHE A 1 83 ? 8.127 3.010 -15.845 1.00 92.81 83 PHE A N 1
ATOM 592 C CA . PHE A 1 83 ? 9.258 3.783 -16.369 1.00 92.81 83 PHE A CA 1
ATOM 593 C C . PHE A 1 83 ? 10.617 3.088 -16.211 1.00 92.81 83 PHE A C 1
ATOM 595 O O . PHE A 1 83 ? 11.636 3.628 -16.641 1.00 92.81 83 PHE A O 1
ATOM 602 N N . ALA A 1 84 ? 10.661 1.892 -15.620 1.00 91.50 84 ALA A N 1
ATOM 603 C CA . ALA A 1 84 ? 11.897 1.144 -15.469 1.00 91.50 84 ALA A CA 1
ATOM 604 C C . ALA A 1 84 ? 12.446 0.735 -16.845 1.00 91.50 84 ALA A C 1
ATOM 606 O O . ALA A 1 84 ? 11.803 0.022 -17.619 1.00 91.50 84 ALA A O 1
ATOM 607 N N . SER A 1 85 ? 13.658 1.191 -17.149 1.00 88.25 85 SER A N 1
ATOM 608 C CA . SER A 1 85 ? 14.358 0.920 -18.402 1.00 88.25 85 SER A CA 1
ATOM 609 C C . SER A 1 85 ? 15.806 0.516 -18.128 1.00 88.25 85 SER A C 1
ATOM 611 O O . SER A 1 85 ? 16.342 0.782 -17.050 1.00 88.25 85 SER A O 1
ATOM 613 N N . LYS A 1 86 ? 16.464 -0.108 -19.114 1.00 86.50 86 LYS A N 1
ATOM 614 C CA . LYS A 1 86 ? 17.900 -0.427 -19.024 1.00 86.50 86 LYS A CA 1
ATOM 615 C C . LYS A 1 86 ? 18.773 0.831 -18.942 1.00 86.50 86 LYS A C 1
ATOM 617 O O . LYS A 1 86 ? 19.847 0.764 -18.365 1.00 86.50 86 LYS A O 1
ATOM 622 N N . GLU A 1 87 ? 18.311 1.962 -19.474 1.00 87.06 87 GLU A N 1
ATOM 623 C CA . GLU A 1 87 ? 19.028 3.240 -19.398 1.00 87.06 87 GLU A CA 1
ATOM 624 C C . GLU A 1 87 ? 19.043 3.786 -17.967 1.00 87.06 87 GLU A C 1
ATOM 626 O O . GLU A 1 87 ? 20.085 4.200 -17.471 1.00 87.06 87 GLU A O 1
ATOM 631 N N . THR A 1 88 ? 17.903 3.729 -17.273 1.00 88.06 88 THR A N 1
ATOM 632 C CA . THR A 1 88 ? 17.793 4.242 -15.901 1.00 88.06 88 THR A CA 1
ATOM 633 C C . THR A 1 88 ? 18.366 3.272 -14.867 1.00 88.06 88 THR A C 1
ATOM 635 O O . THR A 1 88 ? 18.973 3.713 -13.898 1.00 88.06 88 THR A O 1
ATOM 638 N N . TYR A 1 89 ? 18.175 1.959 -15.052 1.00 86.56 89 TYR A N 1
ATOM 639 C CA . TYR A 1 89 ? 18.532 0.933 -14.058 1.00 86.56 89 TYR A CA 1
ATOM 640 C C . TYR A 1 89 ? 19.825 0.162 -14.357 1.00 86.56 89 TYR A C 1
ATOM 642 O O . TYR A 1 89 ? 20.315 -0.546 -13.477 1.00 86.56 89 TYR A O 1
ATOM 650 N N . GLY A 1 90 ? 20.382 0.265 -15.567 1.00 86.50 90 GLY A N 1
ATOM 651 C CA . GLY A 1 90 ? 21.613 -0.428 -15.948 1.00 86.50 90 GLY A CA 1
ATOM 652 C C . GLY A 1 90 ? 21.557 -1.938 -15.690 1.00 86.50 90 GLY A C 1
ATOM 653 O O . GLY A 1 90 ? 20.602 -2.621 -16.072 1.00 86.50 90 GLY A O 1
ATOM 654 N N . THR A 1 91 ? 22.586 -2.453 -15.016 1.00 83.12 91 THR A N 1
ATOM 655 C CA . THR A 1 91 ? 22.722 -3.868 -14.629 1.00 83.12 91 THR A CA 1
ATOM 656 C C . THR A 1 91 ? 21.746 -4.282 -13.525 1.00 83.12 91 THR A C 1
ATOM 658 O O . THR A 1 91 ? 21.297 -5.427 -13.502 1.00 83.12 91 THR A O 1
ATOM 661 N N . SER A 1 92 ? 21.335 -3.347 -12.666 1.00 86.38 92 SER A N 1
ATOM 662 C CA . SER A 1 92 ? 20.441 -3.602 -11.529 1.00 86.38 92 SER A CA 1
ATOM 663 C C . SER A 1 92 ? 18.989 -3.871 -11.934 1.00 86.38 92 SER A C 1
ATOM 665 O O . SER A 1 92 ? 18.189 -4.308 -11.105 1.00 86.38 92 SER A O 1
ATOM 667 N N . LEU A 1 93 ? 18.617 -3.638 -13.202 1.00 87.31 93 LEU A N 1
ATOM 668 C CA . LEU A 1 93 ? 17.251 -3.871 -13.681 1.00 87.31 93 LEU A CA 1
ATOM 669 C C . LEU A 1 93 ? 16.834 -5.338 -13.527 1.00 87.31 93 LEU A C 1
ATOM 671 O O . LEU A 1 93 ? 15.702 -5.608 -13.137 1.00 87.31 93 LEU A O 1
ATOM 675 N N . ALA A 1 94 ? 17.736 -6.278 -13.824 1.00 83.88 94 ALA A N 1
ATOM 676 C CA . ALA A 1 94 ? 17.448 -7.708 -13.723 1.00 83.88 94 ALA A CA 1
ATOM 677 C C . ALA A 1 94 ? 17.313 -8.169 -12.263 1.00 83.88 94 ALA A C 1
ATOM 679 O O . ALA A 1 94 ? 16.508 -9.049 -11.976 1.00 83.88 94 ALA A O 1
ATOM 680 N N . THR A 1 95 ? 18.039 -7.533 -11.341 1.00 86.00 95 THR A N 1
ATOM 681 C CA . THR A 1 95 ? 17.957 -7.813 -9.902 1.00 86.00 95 THR A CA 1
ATOM 682 C C . THR A 1 95 ? 16.651 -7.289 -9.298 1.00 86.00 95 THR A C 1
ATOM 684 O O . THR A 1 95 ? 16.013 -7.975 -8.507 1.00 86.00 95 THR A O 1
ATOM 687 N N . ILE A 1 96 ? 16.221 -6.082 -9.686 1.00 88.94 96 ILE A N 1
ATOM 688 C CA . ILE A 1 96 ? 15.028 -5.424 -9.122 1.00 88.94 96 ILE A CA 1
ATOM 689 C C . ILE A 1 96 ? 13.738 -5.900 -9.812 1.00 88.94 96 ILE A C 1
ATOM 691 O O . ILE A 1 96 ? 12.723 -6.134 -9.155 1.00 88.94 96 ILE A O 1
ATOM 695 N N . PHE A 1 97 ? 13.766 -6.070 -11.137 1.00 90.19 97 PHE A N 1
ATOM 696 C CA . PHE A 1 97 ? 12.634 -6.516 -11.952 1.00 90.19 97 PHE A CA 1
ATOM 697 C C . PHE A 1 97 ? 12.992 -7.757 -12.783 1.00 90.19 97 PHE A C 1
ATOM 699 O O . PHE A 1 97 ? 13.063 -7.697 -14.015 1.00 90.19 97 PHE A O 1
ATOM 706 N N . PRO A 1 98 ? 13.130 -8.926 -12.142 1.00 87.88 98 PRO A N 1
ATOM 707 C CA . PRO A 1 98 ? 13.593 -10.144 -12.808 1.00 87.88 98 PRO A CA 1
ATOM 708 C C . PRO A 1 98 ? 12.694 -10.612 -13.960 1.00 87.88 98 PRO A C 1
ATOM 710 O O . PRO A 1 98 ? 13.152 -11.177 -14.951 1.00 87.88 98 PRO A O 1
ATOM 713 N N . ALA A 1 99 ? 11.392 -10.325 -13.896 1.00 88.19 99 ALA A N 1
ATOM 714 C CA . ALA A 1 99 ? 10.452 -10.664 -14.962 1.00 88.19 99 ALA A CA 1
ATOM 715 C C . ALA A 1 99 ? 10.610 -9.808 -16.240 1.00 88.19 99 ALA A C 1
ATOM 717 O O . ALA A 1 99 ? 10.067 -10.178 -17.285 1.00 88.19 99 ALA A O 1
ATOM 718 N N . MET A 1 100 ? 11.326 -8.679 -16.167 1.00 87.81 100 MET A N 1
ATOM 719 C CA . MET A 1 100 ? 11.618 -7.798 -17.307 1.00 87.81 100 MET A CA 1
ATOM 720 C C . MET A 1 100 ? 12.897 -8.195 -18.053 1.00 87.81 100 MET A C 1
ATOM 722 O O . MET A 1 100 ? 13.154 -7.682 -19.143 1.00 87.81 100 MET A O 1
ATOM 726 N N . GLN A 1 101 ? 13.697 -9.108 -17.495 1.00 83.19 101 GLN A N 1
ATOM 727 C CA . GLN A 1 101 ? 14.873 -9.634 -18.176 1.00 83.19 101 GLN A CA 1
ATOM 728 C C . GLN A 1 101 ? 14.458 -10.324 -19.482 1.00 83.19 101 GLN A C 1
ATOM 730 O O . GLN A 1 101 ? 13.448 -11.033 -19.540 1.00 83.19 101 GLN A O 1
ATOM 735 N N . THR A 1 102 ? 15.229 -10.087 -20.542 1.00 73.50 102 THR A N 1
ATOM 736 C CA . THR A 1 102 ?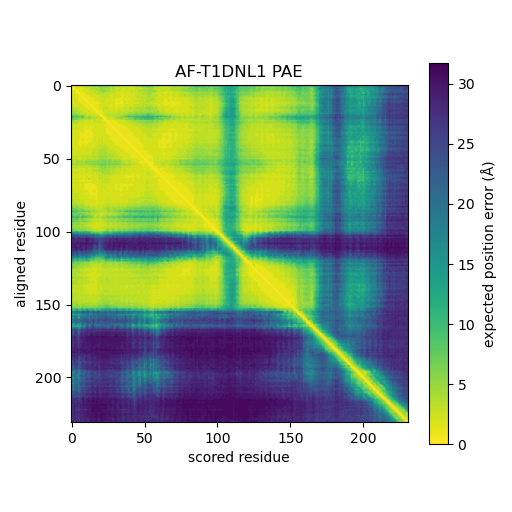 15.072 -10.796 -21.813 1.00 73.50 102 THR A CA 1
ATOM 737 C C . THR A 1 102 ? 15.366 -12.284 -21.599 1.00 73.50 102 THR A C 1
ATOM 739 O O . THR A 1 102 ? 16.318 -12.582 -20.879 1.00 73.50 102 THR A O 1
ATOM 742 N N . PRO A 1 103 ? 14.594 -13.210 -22.196 1.00 64.94 103 PRO A N 1
ATOM 743 C CA . PRO A 1 103 ? 14.894 -14.636 -22.112 1.00 64.94 103 PRO A CA 1
ATOM 744 C C . PRO A 1 103 ? 16.319 -14.890 -22.614 1.00 64.94 103 PRO A C 1
ATOM 746 O O . PRO A 1 103 ? 16.665 -14.450 -23.712 1.00 64.94 103 PRO A O 1
ATOM 749 N N . HIS A 1 104 ? 17.147 -15.561 -21.815 1.00 60.28 104 HIS A N 1
ATOM 750 C CA . HIS A 1 104 ? 18.471 -15.986 -22.264 1.00 60.28 104 HIS A CA 1
ATOM 751 C C . HIS A 1 104 ? 18.314 -17.124 -23.274 1.00 60.28 104 HIS A C 1
ATOM 753 O O . HIS A 1 104 ? 17.654 -18.123 -22.985 1.00 60.28 104 HIS A O 1
ATOM 759 N N . ASN A 1 105 ? 18.932 -16.993 -24.450 1.00 53.06 105 ASN A N 1
ATOM 760 C CA . ASN A 1 105 ? 19.276 -18.172 -25.241 1.00 53.06 105 ASN A CA 1
ATOM 761 C C . ASN A 1 105 ? 20.402 -18.895 -24.495 1.00 53.06 105 ASN A C 1
ATOM 763 O O . ASN A 1 105 ? 21.299 -18.249 -23.962 1.00 53.06 105 ASN A O 1
ATOM 767 N N . ALA A 1 106 ? 20.340 -20.223 -24.437 1.00 53.31 106 ALA A N 1
ATOM 768 C CA . ALA A 1 106 ? 21.171 -21.084 -23.590 1.00 53.31 106 ALA A CA 1
ATOM 769 C C . ALA A 1 106 ? 22.692 -21.090 -23.899 1.00 53.31 106 ALA A C 1
ATOM 771 O O . ALA A 1 106 ? 23.368 -22.059 -23.567 1.00 53.31 106 ALA A O 1
ATOM 772 N N . THR A 1 107 ? 23.241 -20.066 -24.555 1.00 48.97 107 THR A N 1
ATOM 773 C CA . THR A 1 107 ? 24.630 -20.038 -25.039 1.00 48.97 107 THR A CA 1
ATOM 774 C C . THR A 1 107 ? 25.568 -19.108 -24.276 1.00 48.97 107 THR A C 1
ATOM 776 O O . THR A 1 107 ? 26.772 -19.298 -24.391 1.00 48.97 107 THR A O 1
ATOM 779 N N . ASP A 1 108 ? 25.071 -18.187 -23.449 1.00 49.91 108 ASP A N 1
ATOM 780 C CA . ASP A 1 108 ? 25.925 -17.244 -22.709 1.00 49.91 108 ASP A CA 1
ATOM 781 C C . ASP A 1 108 ? 25.929 -17.597 -21.212 1.00 49.91 108 ASP A C 1
ATOM 783 O O . ASP A 1 108 ? 25.346 -16.907 -20.377 1.00 49.91 108 ASP A O 1
ATOM 787 N N . LEU A 1 109 ? 26.529 -18.744 -20.885 1.00 57.94 109 LEU A N 1
ATOM 788 C CA . LEU A 1 109 ? 26.772 -19.189 -19.511 1.00 57.94 109 LEU A CA 1
ATOM 789 C C . LEU A 1 109 ? 28.222 -18.897 -19.123 1.00 57.94 109 LEU A C 1
ATOM 791 O O . LEU A 1 109 ? 29.052 -19.801 -19.109 1.00 57.94 109 LEU A O 1
ATOM 795 N N . GLU A 1 110 ? 28.508 -17.654 -18.755 1.00 61.38 110 GLU A N 1
ATOM 796 C CA . GLU A 1 110 ? 29.573 -17.364 -17.797 1.00 61.38 110 GLU A CA 1
ATOM 797 C C . GLU A 1 110 ? 29.021 -16.402 -16.739 1.00 61.38 110 GLU A C 1
ATOM 799 O O . GLU A 1 110 ? 28.377 -15.411 -17.074 1.00 61.38 110 GLU A O 1
ATOM 804 N N . GLU A 1 111 ? 29.282 -16.745 -15.475 1.00 57.38 111 GLU A N 1
ATOM 805 C CA . GLU A 1 111 ? 28.934 -16.082 -14.205 1.00 57.38 111 GLU A CA 1
ATOM 806 C C . GLU A 1 111 ? 27.810 -16.745 -13.363 1.00 57.38 111 GLU A C 1
ATOM 808 O O . GLU A 1 111 ? 26.791 -17.211 -13.882 1.00 57.38 111 GLU A O 1
ATOM 813 N N . PRO A 1 112 ? 28.023 -16.878 -12.037 1.00 51.97 112 PRO A N 1
ATOM 814 C CA . PRO A 1 112 ? 27.423 -17.923 -11.218 1.00 51.97 112 PRO A CA 1
ATOM 815 C C . PRO A 1 112 ? 25.998 -17.594 -10.747 1.00 51.97 112 PRO A C 1
ATOM 817 O O . PRO A 1 112 ? 25.757 -16.618 -10.048 1.00 51.97 112 PRO A O 1
ATOM 820 N N . LEU A 1 113 ? 25.078 -18.494 -11.100 1.00 58.94 113 LEU A N 1
ATOM 821 C CA . LEU A 1 113 ? 23.889 -18.954 -10.365 1.00 58.94 113 LEU A CA 1
ATOM 822 C C . LEU A 1 113 ? 23.375 -18.083 -9.196 1.00 58.94 113 LEU A C 1
ATOM 824 O O . LEU A 1 113 ? 23.532 -18.439 -8.028 1.00 58.94 113 LEU A O 1
ATOM 828 N N . GLU A 1 114 ? 22.571 -17.071 -9.513 1.00 52.75 114 GLU A N 1
ATOM 829 C CA . GLU A 1 114 ? 21.386 -16.773 -8.706 1.00 52.75 114 GLU A CA 1
ATOM 830 C C . GLU A 1 114 ? 20.172 -17.264 -9.505 1.00 52.75 114 GLU A C 1
ATOM 832 O O . GLU A 1 114 ? 19.911 -16.799 -10.616 1.00 52.75 114 GLU A O 1
ATOM 837 N N . TYR A 1 115 ? 19.468 -18.282 -8.998 1.00 50.19 115 TYR A N 1
ATOM 838 C CA . TYR A 1 115 ? 18.237 -18.768 -9.624 1.00 50.19 115 TYR A CA 1
ATOM 839 C C . TYR A 1 115 ? 17.153 -17.706 -9.445 1.00 50.19 115 TYR A C 1
ATOM 841 O O . TYR A 1 115 ? 16.399 -17.683 -8.472 1.00 50.19 115 TYR A O 1
ATOM 849 N N . VAL A 1 116 ? 17.109 -16.789 -10.396 1.00 57.06 116 VAL A N 1
ATOM 850 C CA . VAL A 1 116 ? 16.130 -15.722 -10.449 1.00 57.06 116 VAL A CA 1
ATOM 851 C C . VAL A 1 116 ? 14.886 -16.262 -11.157 1.00 57.06 116 VAL A C 1
ATOM 853 O O . VAL A 1 116 ? 14.900 -16.512 -12.361 1.00 57.06 116 VAL A O 1
ATOM 856 N N . ILE A 1 117 ? 13.786 -16.447 -10.417 1.00 63.22 117 ILE A N 1
ATOM 857 C CA . ILE A 1 117 ? 12.468 -16.761 -10.993 1.00 63.22 117 ILE A CA 1
ATOM 858 C C . ILE A 1 117 ? 12.022 -15.540 -11.823 1.00 63.22 117 ILE A C 1
ATOM 860 O O . ILE A 1 117 ? 11.470 -14.574 -11.296 1.00 63.22 117 ILE A O 1
ATOM 864 N N . GLY A 1 118 ? 12.307 -15.554 -13.127 1.00 69.69 118 GLY A N 1
ATOM 865 C CA . GLY A 1 118 ? 12.187 -14.394 -14.015 1.00 69.69 118 GLY A CA 1
ATOM 866 C C . GLY A 1 118 ? 12.403 -14.736 -15.494 1.00 69.69 118 GLY A C 1
ATOM 867 O O . GLY A 1 118 ? 12.265 -15.888 -15.889 1.00 69.69 118 GLY A O 1
ATOM 868 N N . GLY A 1 119 ? 12.698 -13.731 -16.327 1.00 73.38 119 GLY A N 1
ATOM 869 C CA . GLY A 1 119 ? 13.044 -13.946 -17.745 1.00 73.38 119 GLY A CA 1
ATOM 870 C C . GLY A 1 119 ? 11.873 -13.965 -18.735 1.00 73.38 119 GLY A C 1
ATOM 871 O O . GLY A 1 119 ? 11.999 -14.482 -19.840 1.00 73.38 119 GLY A O 1
ATOM 872 N N . TYR A 1 120 ? 10.722 -13.392 -18.374 1.00 79.31 120 TYR A N 1
ATOM 873 C CA . TYR A 1 120 ? 9.533 -13.354 -19.238 1.00 79.31 120 TYR A CA 1
ATOM 874 C C . TYR A 1 120 ? 9.572 -12.252 -20.316 1.00 79.31 120 TYR A C 1
ATOM 876 O O . TYR A 1 120 ? 8.587 -12.080 -21.038 1.00 79.31 120 TYR A O 1
ATOM 884 N N . GLY A 1 121 ? 10.647 -11.456 -20.400 1.00 83.25 121 GLY A N 1
ATOM 885 C CA . GLY A 1 121 ? 10.768 -10.350 -21.355 1.00 83.25 121 GLY A CA 1
ATOM 886 C C . GLY A 1 121 ? 9.663 -9.296 -21.222 1.00 83.25 121 GLY A C 1
ATOM 887 O O . GLY A 1 121 ? 9.204 -8.744 -22.225 1.00 83.25 121 GLY A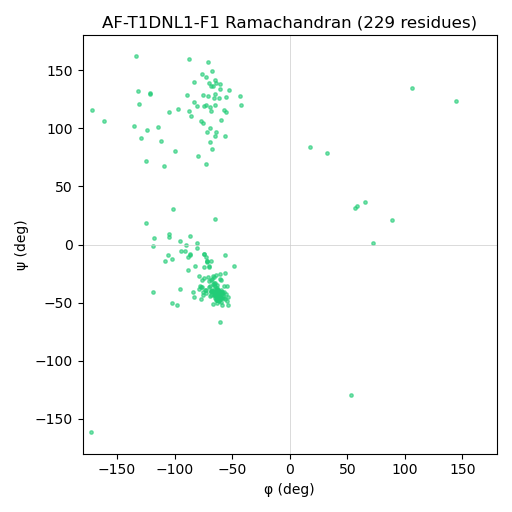 O 1
ATOM 888 N N . ARG A 1 122 ? 9.158 -9.050 -20.004 1.00 87.31 122 ARG A N 1
ATOM 889 C CA . ARG A 1 122 ? 8.064 -8.090 -19.790 1.00 87.31 122 ARG A CA 1
ATOM 890 C C . ARG A 1 122 ? 8.537 -6.663 -20.054 1.00 87.31 122 ARG A C 1
ATOM 892 O O . ARG A 1 122 ? 9.588 -6.248 -19.580 1.00 87.31 122 ARG A O 1
ATOM 899 N N . SER A 1 123 ? 7.715 -5.886 -20.756 1.00 91.31 123 SER A N 1
ATOM 900 C CA . SER A 1 123 ? 7.901 -4.437 -20.834 1.00 91.31 123 SER A CA 1
ATOM 901 C C . SER A 1 123 ? 7.566 -3.774 -19.494 1.00 91.31 123 SER A C 1
ATOM 903 O O . SER A 1 123 ? 6.773 -4.317 -18.718 1.00 91.31 123 SER A O 1
ATOM 905 N N . GLY A 1 124 ? 8.106 -2.575 -19.247 1.00 91.19 124 GLY A N 1
ATOM 906 C CA . GLY A 1 124 ? 7.820 -1.805 -18.029 1.00 91.19 124 GLY A CA 1
ATOM 907 C C . GLY A 1 124 ? 6.320 -1.608 -17.801 1.00 91.19 124 GLY A C 1
ATOM 908 O O . GLY A 1 124 ? 5.812 -1.902 -16.725 1.00 91.19 124 GLY A O 1
ATOM 909 N N . ALA A 1 125 ? 5.566 -1.247 -18.846 1.00 93.00 125 ALA A N 1
ATOM 910 C CA . ALA A 1 125 ? 4.109 -1.096 -18.759 1.00 93.00 125 ALA A CA 1
ATOM 911 C C . ALA A 1 125 ? 3.387 -2.379 -18.308 1.00 93.00 125 ALA A C 1
ATOM 913 O O . ALA A 1 125 ? 2.476 -2.325 -17.481 1.00 93.00 125 ALA A O 1
ATOM 914 N N . LYS A 1 126 ? 3.813 -3.552 -18.805 1.00 94.12 126 LYS A N 1
ATOM 915 C CA . LYS A 1 126 ? 3.269 -4.834 -18.333 1.00 94.12 126 LYS A CA 1
ATOM 916 C C . LYS A 1 126 ? 3.639 -5.064 -16.870 1.00 94.12 126 LYS A C 1
ATOM 918 O O . LYS A 1 126 ? 2.780 -5.472 -16.097 1.00 94.12 126 LYS A O 1
ATOM 923 N N . GLN A 1 127 ? 4.884 -4.785 -16.484 1.00 93.56 127 GLN A N 1
ATOM 924 C CA . GLN A 1 127 ? 5.340 -4.953 -15.105 1.00 93.56 127 GLN A CA 1
ATOM 925 C C . GLN A 1 127 ? 4.566 -4.055 -14.128 1.00 93.56 127 GLN A C 1
ATOM 927 O O . GLN A 1 127 ? 4.118 -4.549 -13.096 1.00 93.56 127 GLN A O 1
ATOM 932 N N . GLY A 1 128 ? 4.331 -2.786 -14.473 1.00 95.06 128 GLY A N 1
ATOM 933 C CA . GLY A 1 128 ? 3.488 -1.879 -13.689 1.00 95.06 128 GLY A CA 1
ATOM 934 C C . GLY A 1 128 ? 2.057 -2.401 -13.530 1.00 95.06 128 GLY A C 1
ATOM 935 O O . GLY A 1 128 ? 1.545 -2.488 -12.415 1.00 95.06 128 GLY A O 1
ATOM 936 N N . ALA A 1 129 ? 1.440 -2.878 -14.616 1.00 95.62 129 ALA A N 1
ATOM 937 C CA . ALA A 1 129 ? 0.106 -3.479 -14.554 1.00 95.62 129 ALA A CA 1
ATOM 938 C C . ALA A 1 129 ? 0.044 -4.708 -13.624 1.00 95.62 129 ALA A C 1
ATOM 940 O O . ALA A 1 129 ? -0.917 -4.860 -12.869 1.00 95.62 129 ALA A O 1
ATOM 941 N N . PHE A 1 130 ? 1.078 -5.560 -13.624 1.00 94.81 130 PHE A N 1
ATOM 942 C CA . PHE A 1 130 ? 1.171 -6.683 -12.684 1.00 94.81 130 PHE A CA 1
ATOM 943 C C . PHE A 1 130 ? 1.255 -6.222 -11.225 1.00 94.81 130 PHE A C 1
ATOM 945 O O . PHE A 1 130 ? 0.678 -6.876 -10.360 1.00 94.81 130 PHE A O 1
ATOM 952 N N . GLN A 1 131 ? 1.913 -5.098 -10.936 1.00 95.19 131 GLN A N 1
ATOM 953 C CA . GLN A 1 131 ? 1.940 -4.560 -9.576 1.00 95.19 131 GLN A CA 1
ATOM 954 C C . GLN A 1 131 ? 0.576 -4.033 -9.117 1.00 95.19 131 GLN A C 1
ATOM 956 O O . GLN A 1 131 ? 0.167 -4.303 -7.987 1.00 95.19 131 GLN A O 1
ATOM 961 N N . LEU A 1 132 ? -0.169 -3.350 -9.994 1.00 95.00 132 LEU A N 1
ATOM 962 C CA . LEU A 1 132 ? -1.546 -2.934 -9.690 1.00 95.00 132 LEU A CA 1
ATOM 963 C C . LEU A 1 132 ? -2.472 -4.137 -9.482 1.00 95.00 132 LEU A C 1
ATOM 965 O O . LEU A 1 132 ? -3.309 -4.143 -8.578 1.00 95.00 132 LEU A O 1
ATOM 969 N N . MET A 1 133 ? -2.301 -5.188 -10.284 1.00 95.94 133 MET A N 1
ATOM 970 C CA . MET A 1 133 ? -3.030 -6.439 -10.087 1.00 95.94 133 MET A CA 1
ATOM 971 C C . MET A 1 133 ? -2.678 -7.077 -8.735 1.00 95.94 133 MET A C 1
ATOM 973 O O . MET A 1 133 ? -3.572 -7.548 -8.032 1.00 95.94 133 MET A O 1
ATOM 977 N N . ALA A 1 134 ? -1.401 -7.057 -8.344 1.00 95.38 134 ALA A N 1
ATOM 978 C CA . ALA A 1 134 ? -0.938 -7.632 -7.086 1.00 95.38 134 ALA A CA 1
ATOM 979 C C . ALA A 1 134 ? -1.557 -6.941 -5.861 1.00 95.38 134 ALA A C 1
ATOM 981 O O . ALA A 1 134 ? -1.996 -7.633 -4.940 1.00 95.38 134 ALA A O 1
ATOM 982 N N . ILE A 1 135 ? -1.665 -5.605 -5.846 1.00 95.81 135 ILE A N 1
ATOM 983 C CA . ILE A 1 135 ? -2.349 -4.907 -4.744 1.00 95.81 135 ILE A CA 1
ATOM 984 C C . ILE A 1 135 ? -3.850 -5.216 -4.730 1.00 95.81 135 ILE A C 1
ATOM 986 O O . ILE A 1 135 ? -4.400 -5.471 -3.660 1.00 95.81 135 ILE A O 1
ATOM 990 N N . GLY A 1 136 ? -4.504 -5.291 -5.895 1.00 95.56 136 GLY A N 1
ATOM 991 C CA . GLY A 1 136 ? -5.914 -5.684 -5.984 1.00 95.56 136 GLY A CA 1
ATOM 992 C C . GLY A 1 136 ? -6.162 -7.082 -5.411 1.00 95.56 136 GLY A C 1
ATOM 993 O O . GLY A 1 136 ? -7.065 -7.275 -4.594 1.00 95.56 136 GLY A O 1
ATOM 994 N N . LEU A 1 137 ? -5.308 -8.042 -5.769 1.00 97.19 137 LEU A N 1
ATOM 995 C CA . LEU A 1 137 ? -5.357 -9.399 -5.230 1.00 97.19 137 LEU A CA 1
ATOM 996 C C . LEU A 1 137 ? -5.066 -9.428 -3.723 1.00 97.19 137 LEU A C 1
ATOM 998 O O . LEU A 1 137 ? -5.758 -10.121 -2.982 1.00 97.19 137 LEU A O 1
ATOM 1002 N N . THR A 1 138 ? -4.092 -8.650 -3.253 1.00 96.69 138 THR A N 1
ATOM 1003 C CA . THR A 1 138 ? -3.756 -8.554 -1.823 1.00 96.69 138 THR A CA 1
ATOM 1004 C C . THR A 1 138 ? -4.938 -8.032 -1.010 1.00 96.69 138 THR A C 1
ATOM 1006 O O . THR A 1 138 ? -5.285 -8.616 0.016 1.00 96.69 138 THR A O 1
ATOM 1009 N N . VAL A 1 139 ? -5.606 -6.976 -1.484 1.00 96.38 139 VAL A N 1
ATOM 1010 C CA . VAL A 1 139 ? -6.808 -6.424 -0.840 1.00 96.38 139 VAL A CA 1
ATOM 1011 C C . VAL A 1 139 ? -7.941 -7.449 -0.834 1.00 96.38 139 VAL A C 1
ATOM 1013 O O . VAL A 1 139 ? -8.594 -7.629 0.194 1.00 96.38 139 VAL A O 1
ATOM 1016 N N . LEU A 1 140 ? -8.149 -8.168 -1.940 1.00 96.88 140 LEU A N 1
ATOM 1017 C CA . LEU A 1 140 ? -9.161 -9.221 -2.019 1.00 96.88 140 LEU A CA 1
ATOM 1018 C C . LEU A 1 140 ? -8.907 -10.329 -0.988 1.00 96.88 140 LEU A C 1
ATOM 1020 O O . LEU A 1 140 ? -9.814 -10.687 -0.236 1.00 96.88 140 LEU A O 1
ATOM 1024 N N . ILE A 1 141 ? -7.675 -10.841 -0.924 1.00 97.81 141 ILE A N 1
ATOM 1025 C CA . ILE A 1 141 ? -7.283 -11.880 0.037 1.00 97.81 141 ILE A CA 1
ATOM 1026 C C . ILE A 1 141 ? -7.454 -11.370 1.472 1.00 97.81 141 ILE A C 1
ATOM 1028 O O . ILE A 1 141 ? -8.003 -12.089 2.305 1.00 97.81 141 ILE A O 1
ATOM 1032 N N . ALA A 1 142 ? -7.050 -10.130 1.762 1.00 96.94 142 ALA A N 1
ATOM 1033 C CA . ALA A 1 142 ? -7.182 -9.537 3.091 1.00 96.94 142 ALA A CA 1
ATOM 1034 C C . ALA A 1 142 ? -8.651 -9.404 3.530 1.00 96.94 142 ALA A C 1
ATOM 1036 O O . ALA A 1 142 ? -8.984 -9.755 4.662 1.00 96.94 142 ALA A O 1
ATOM 1037 N N . ILE A 1 143 ? -9.544 -8.956 2.640 1.00 96.06 143 ILE A N 1
ATOM 1038 C CA . ILE A 1 143 ? -10.978 -8.825 2.939 1.00 96.06 143 ILE A CA 1
ATOM 1039 C C . ILE A 1 143 ? -11.607 -10.203 3.156 1.00 96.06 143 ILE A C 1
ATOM 1041 O O . ILE A 1 143 ? -12.262 -10.426 4.174 1.00 96.06 143 ILE A O 1
ATOM 1045 N N . VAL A 1 144 ? -11.400 -11.144 2.231 1.00 97.50 144 VAL A N 1
ATOM 1046 C CA . VAL A 1 144 ? -11.994 -12.487 2.323 1.00 97.50 144 VAL A CA 1
ATOM 1047 C C . VAL A 1 144 ? -11.458 -13.231 3.547 1.00 97.50 144 VAL A C 1
ATOM 1049 O O . VAL A 1 144 ? -12.240 -13.751 4.342 1.00 97.50 144 VAL A O 1
ATOM 1052 N N . GLY A 1 145 ? -10.139 -13.234 3.747 1.00 97.56 145 GLY A N 1
ATOM 1053 C CA . GLY A 1 145 ? -9.495 -13.865 4.898 1.00 97.56 145 GLY A CA 1
ATOM 1054 C C . GLY A 1 145 ? -9.927 -13.243 6.227 1.00 97.56 145 GLY A C 1
ATOM 1055 O O . GLY A 1 145 ? -10.236 -13.970 7.174 1.00 97.56 145 GLY A O 1
ATOM 1056 N N . GLY A 1 146 ? -10.029 -11.912 6.285 1.00 95.62 146 GLY A N 1
ATOM 1057 C CA . GLY A 1 146 ? -10.515 -11.181 7.455 1.00 95.62 146 GLY A CA 1
ATOM 1058 C C . GLY A 1 146 ? -11.969 -11.505 7.799 1.00 95.62 146 GLY A C 1
ATOM 1059 O O . GLY A 1 146 ? -12.272 -11.777 8.959 1.00 95.62 146 GLY A O 1
ATOM 1060 N N . LEU A 1 147 ? -12.864 -11.563 6.806 1.00 94.50 147 LEU A N 1
ATOM 1061 C CA . LEU A 1 147 ? -14.275 -11.919 7.012 1.00 94.50 147 LEU A CA 1
ATOM 1062 C C . LEU A 1 147 ? -14.448 -13.370 7.472 1.00 94.50 147 LEU A C 1
ATOM 1064 O O . LEU A 1 147 ? -15.228 -13.635 8.388 1.00 94.50 147 LEU A O 1
ATOM 1068 N N . LEU A 1 148 ? -13.716 -14.311 6.868 1.00 94.88 148 LEU A N 1
ATOM 1069 C CA . LEU A 1 148 ? -13.743 -15.718 7.275 1.00 94.88 148 LEU A CA 1
ATOM 1070 C C . LEU A 1 148 ? -13.228 -15.889 8.707 1.00 94.88 148 LEU A C 1
ATOM 1072 O O . LEU A 1 148 ? -13.878 -16.540 9.525 1.00 94.88 148 LEU A O 1
ATOM 1076 N N . THR A 1 149 ? -12.097 -15.261 9.031 1.00 92.81 149 THR A N 1
ATOM 1077 C CA . THR A 1 149 ? -11.510 -15.299 10.378 1.00 92.81 149 THR A CA 1
ATOM 1078 C C . THR A 1 149 ? -12.443 -14.655 11.397 1.00 92.81 149 THR A C 1
ATOM 1080 O O . THR A 1 149 ? -12.753 -15.270 12.414 1.00 92.81 149 THR A O 1
ATOM 1083 N N . GLY A 1 150 ? -12.979 -13.471 11.092 1.00 89.94 150 GLY A N 1
ATOM 1084 C CA . GLY A 1 150 ? -13.936 -12.771 11.946 1.00 89.94 150 GLY A CA 1
ATOM 1085 C C . GLY A 1 150 ? -15.202 -13.589 12.201 1.00 89.94 150 GLY A C 1
ATOM 1086 O O . GLY A 1 150 ? -15.665 -13.670 13.337 1.00 89.94 150 GLY A O 1
ATOM 1087 N N . LYS A 1 151 ? -15.728 -14.278 11.179 1.00 88.19 151 LYS A N 1
ATOM 1088 C CA . LYS A 1 151 ? -16.877 -15.178 11.338 1.00 88.19 151 LYS A CA 1
ATOM 1089 C C . LYS A 1 151 ? -16.544 -16.371 12.235 1.00 88.19 151 LYS A C 1
ATOM 1091 O O . LYS A 1 151 ? -17.340 -16.682 13.117 1.00 88.19 151 LYS A O 1
ATOM 1096 N N . ASN A 1 152 ? -15.375 -16.992 12.074 1.00 88.06 152 ASN A N 1
ATOM 1097 C CA . ASN A 1 152 ? -14.941 -18.099 12.932 1.00 88.06 152 ASN A CA 1
ATOM 1098 C C . ASN A 1 152 ? -14.752 -17.656 14.394 1.00 88.06 152 ASN A C 1
ATOM 1100 O O . ASN A 1 152 ? -15.228 -18.330 15.306 1.00 88.06 152 ASN A O 1
ATOM 1104 N N . MET A 1 153 ? -14.131 -16.494 14.620 1.00 82.12 153 MET A N 1
ATOM 1105 C CA . MET A 1 153 ? -13.933 -15.919 15.959 1.00 82.12 153 MET A CA 1
ATOM 1106 C C . MET A 1 153 ? -15.232 -15.421 16.604 1.00 82.12 153 MET A C 1
ATOM 1108 O O . MET A 1 153 ? -15.303 -15.283 17.822 1.00 82.12 153 MET A O 1
ATOM 1112 N N . SER A 1 154 ? -16.282 -15.179 15.815 1.00 79.56 154 SER A N 1
ATOM 1113 C CA . SER A 1 154 ? -17.584 -14.758 16.340 1.00 79.56 154 SER A CA 1
ATOM 1114 C C . SER A 1 154 ? -18.371 -15.887 17.022 1.00 79.56 154 SER A C 1
ATOM 1116 O O . SER A 1 154 ? -19.388 -15.614 17.668 1.00 79.56 154 SER A O 1
ATOM 1118 N N . ASN A 1 155 ? -17.905 -17.138 16.929 1.00 76.81 155 ASN A N 1
ATOM 1119 C CA . ASN A 1 155 ? -18.512 -18.272 17.618 1.00 76.81 155 ASN A CA 1
ATOM 1120 C C . ASN A 1 155 ? -18.348 -18.154 19.143 1.00 76.81 155 ASN A C 1
ATOM 1122 O O . ASN A 1 155 ? -17.282 -17.832 19.663 1.00 76.81 155 ASN A O 1
ATOM 1126 N N . THR A 1 156 ? -19.425 -18.455 19.871 1.00 64.69 156 THR A N 1
ATOM 1127 C CA . THR A 1 156 ? -19.602 -18.183 21.310 1.00 64.69 156 THR A CA 1
ATOM 1128 C C . THR A 1 156 ? -18.520 -18.784 22.211 1.00 64.69 156 THR A C 1
ATOM 1130 O O . THR A 1 156 ? -18.260 -18.243 23.277 1.00 64.69 156 THR A O 1
ATOM 1133 N N . SER A 1 157 ? -17.848 -19.852 21.774 1.00 63.84 157 SER A N 1
ATOM 1134 C CA . SER A 1 157 ? -16.787 -20.508 22.548 1.00 63.84 157 SER A CA 1
ATOM 1135 C C . SER A 1 157 ? -15.479 -19.707 22.631 1.00 63.84 157 SER A C 1
ATOM 1137 O O . SER A 1 157 ? -14.632 -20.044 23.450 1.00 63.84 157 SER A O 1
ATOM 1139 N N . LEU A 1 158 ? -15.302 -18.679 21.791 1.00 58.72 158 LEU A N 1
ATOM 1140 C CA . LEU A 1 158 ? -14.101 -17.831 21.735 1.00 58.72 158 LEU A CA 1
ATOM 1141 C C . LEU A 1 158 ? -14.397 -16.357 22.056 1.00 58.72 158 LEU A C 1
ATOM 1143 O O . LEU A 1 158 ? -13.519 -15.505 21.923 1.00 58.72 158 LEU A O 1
ATOM 1147 N N . LYS A 1 159 ? -15.634 -16.027 22.457 1.00 65.06 159 LYS A N 1
ATOM 1148 C CA . LYS A 1 159 ? -16.003 -14.646 22.779 1.00 65.06 159 LYS A CA 1
ATOM 1149 C C . LYS A 1 159 ? -15.374 -14.217 24.101 1.00 65.06 159 LYS A C 1
ATOM 1151 O O . LYS A 1 159 ? -15.687 -14.769 25.152 1.00 65.06 159 LYS A O 1
ATOM 1156 N N . GLN A 1 160 ? -14.548 -13.180 24.044 1.00 63.50 160 GLN A N 1
ATOM 1157 C CA . GLN A 1 160 ? -14.099 -12.448 25.224 1.00 63.50 160 GLN A CA 1
ATOM 1158 C C . GLN A 1 160 ? -15.251 -11.598 25.786 1.00 63.50 160 GLN A C 1
ATOM 1160 O O . GLN A 1 160 ? -16.077 -11.085 25.026 1.00 63.50 160 GLN A O 1
ATOM 1165 N N . SER A 1 161 ? -15.328 -11.478 27.117 1.00 53.38 161 SER A N 1
ATOM 1166 C CA . SER A 1 161 ? -16.383 -10.706 27.784 1.00 53.38 161 SER A CA 1
ATOM 1167 C C . SER A 1 161 ? -16.327 -9.237 27.365 1.00 53.38 161 SER A C 1
ATOM 1169 O O . SER A 1 161 ? -15.301 -8.572 27.500 1.00 53.38 161 SER A O 1
ATOM 1171 N N . SER A 1 162 ? -17.452 -8.714 26.878 1.00 58.97 162 SER A N 1
ATOM 1172 C CA . SER A 1 162 ? -17.575 -7.338 26.389 1.00 58.97 162 SER A CA 1
ATOM 1173 C C . SER A 1 162 ? -17.465 -6.277 27.487 1.00 58.97 162 SER A C 1
ATOM 1175 O O . SER A 1 162 ? -17.294 -5.104 27.174 1.00 58.97 162 SER A O 1
ATOM 1177 N N . SER A 1 163 ? -17.566 -6.662 28.764 1.00 54.62 163 SER A N 1
ATOM 1178 C CA . SER A 1 163 ? -17.476 -5.736 29.900 1.00 54.62 163 SER A CA 1
ATOM 1179 C C . SER A 1 163 ? -16.055 -5.243 30.197 1.00 54.62 163 SER A C 1
ATOM 1181 O O . SER A 1 163 ? -15.907 -4.359 31.033 1.00 54.62 163 SER A O 1
ATOM 1183 N N . GLU A 1 164 ? -15.027 -5.795 29.541 1.00 54.22 164 GLU A N 1
ATOM 1184 C CA . GLU A 1 164 ? -13.614 -5.505 29.837 1.00 54.22 164 GLU A CA 1
ATOM 1185 C C . GLU A 1 164 ? -12.801 -5.025 28.625 1.00 54.22 164 GLU A C 1
ATOM 1187 O O . GLU A 1 164 ? -11.570 -5.052 28.639 1.00 54.22 164 GLU A O 1
ATOM 1192 N N . CYS A 1 165 ? -13.453 -4.556 27.556 1.00 57.62 165 CYS A N 1
ATOM 1193 C CA . CYS A 1 165 ? -12.728 -3.919 26.456 1.00 57.62 165 CYS A CA 1
ATOM 1194 C C . CYS A 1 165 ? -11.921 -2.725 27.008 1.00 57.62 165 CYS A C 1
ATOM 1196 O O . CYS A 1 165 ? -12.505 -1.767 27.499 1.00 57.62 165 CYS A O 1
ATOM 1198 N N . PHE A 1 166 ? -10.586 -2.803 26.930 1.00 58.69 166 PHE A N 1
ATOM 1199 C CA . PHE A 1 166 ? -9.606 -1.843 27.478 1.00 58.69 166 PHE A CA 1
ATOM 1200 C C . PHE A 1 166 ? -9.414 -1.811 29.001 1.00 58.69 166 PHE A C 1
ATOM 1202 O O . PHE A 1 166 ? -8.552 -1.068 29.472 1.00 58.69 166 PHE A O 1
ATOM 1209 N N . LEU A 1 167 ? -10.101 -2.658 29.771 1.00 46.25 167 LEU A N 1
ATOM 1210 C CA . LEU A 1 167 ? -9.714 -2.940 31.156 1.00 46.25 167 LEU A CA 1
ATOM 1211 C C . LEU A 1 167 ? -8.557 -3.942 31.138 1.00 46.25 167 LEU A C 1
ATOM 1213 O O . LEU A 1 167 ? -8.712 -5.128 31.406 1.00 46.25 167 LEU A O 1
ATOM 1217 N N . PHE A 1 168 ? -7.359 -3.453 30.817 1.00 31.78 168 PHE A N 1
ATOM 1218 C CA . PHE A 1 168 ? -6.182 -4.086 31.395 1.00 31.78 168 PHE A CA 1
ATOM 1219 C C . PHE A 1 168 ? -6.322 -3.950 32.916 1.00 31.78 168 PHE A C 1
ATOM 1221 O O . PHE A 1 168 ? -6.640 -2.846 33.374 1.00 31.78 168 PHE A O 1
ATOM 1228 N N . PRO A 1 169 ? -6.085 -5.006 33.714 1.00 37.84 169 PRO A N 1
ATOM 1229 C CA . PRO A 1 169 ? -5.861 -4.834 35.135 1.00 37.84 169 PRO A CA 1
ATOM 1230 C C . PRO A 1 169 ? -4.530 -4.091 35.259 1.00 37.84 169 PRO A C 1
ATOM 1232 O O . PRO A 1 169 ? -3.464 -4.683 35.409 1.00 37.84 169 PRO A O 1
ATO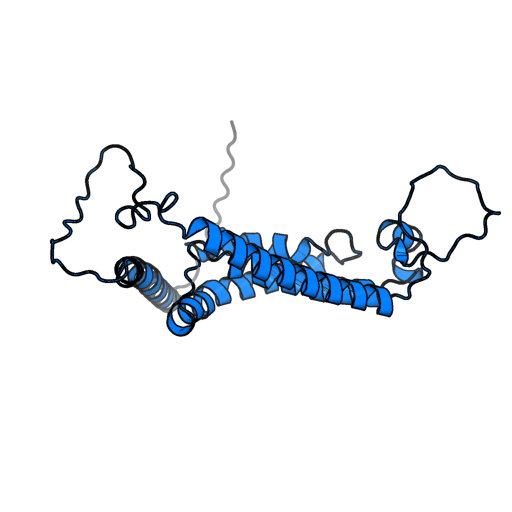M 1235 N N . VAL A 1 170 ? -4.575 -2.768 35.107 1.00 40.84 170 VAL A N 1
ATOM 1236 C CA . VAL A 1 170 ? -3.541 -1.889 35.625 1.00 40.84 170 VAL A CA 1
ATOM 1237 C C . VAL A 1 170 ? -3.576 -2.173 37.116 1.00 40.84 170 VAL A C 1
ATOM 1239 O O . VAL A 1 170 ? -4.581 -1.890 37.770 1.00 40.84 170 VAL A O 1
ATOM 1242 N N . GLY A 1 171 ? -2.552 -2.880 37.595 1.00 37.88 171 GLY A N 1
ATOM 1243 C CA . GLY A 1 171 ? -2.432 -3.268 38.991 1.00 37.88 171 GLY A CA 1
ATOM 1244 C C . GLY A 1 171 ? -2.807 -2.096 39.890 1.00 37.88 171 GLY A C 1
ATOM 1245 O O . GLY A 1 171 ? -2.330 -0.985 39.683 1.00 37.88 171 GLY A O 1
ATOM 1246 N N . GLU A 1 172 ? -3.726 -2.370 40.814 1.00 41.25 172 GLU A N 1
ATOM 1247 C CA . GLU A 1 172 ? -4.027 -1.573 42.001 1.00 41.25 172 GLU A CA 1
ATOM 1248 C C . GLU A 1 172 ? -3.852 -0.052 41.861 1.00 41.25 172 GLU A C 1
ATOM 1250 O O . GLU A 1 172 ? -2.906 0.521 42.385 1.00 41.25 172 GLU A O 1
ATOM 1255 N N . LEU A 1 173 ? -4.813 0.632 41.238 1.00 39.19 173 LEU A N 1
ATOM 1256 C CA . LEU A 1 173 ? -5.253 1.958 41.694 1.00 39.19 173 LEU A CA 1
ATOM 1257 C C . LEU A 1 173 ? -6.631 2.254 41.099 1.00 39.19 173 LEU A C 1
ATOM 1259 O O . LEU A 1 173 ? -6.809 2.448 39.899 1.00 39.19 173 LEU A O 1
ATOM 1263 N N . GLY A 1 174 ? -7.632 2.182 41.975 1.00 40.22 174 GLY A N 1
ATOM 1264 C CA . GLY A 1 174 ? -9.039 2.113 41.624 1.00 40.22 174 GLY A CA 1
ATOM 1265 C C . GLY A 1 174 ? -9.586 3.351 40.917 1.00 40.22 174 GLY A C 1
ATOM 1266 O O . GLY A 1 174 ? -9.538 4.464 41.434 1.00 40.22 174 GLY A O 1
ATOM 1267 N N . ALA A 1 175 ? -10.256 3.101 39.797 1.00 32.97 175 ALA A N 1
ATOM 1268 C CA . ALA A 1 175 ? -11.386 3.892 39.339 1.00 32.97 175 ALA A CA 1
ATOM 1269 C C . ALA A 1 175 ? -12.527 2.917 39.023 1.00 32.97 175 ALA A C 1
ATOM 1271 O O . ALA A 1 175 ? -12.626 2.360 37.933 1.00 32.97 175 ALA A O 1
ATOM 1272 N N . VAL A 1 176 ? -13.373 2.662 40.022 1.00 32.38 176 VAL A N 1
ATOM 1273 C CA . VAL A 1 176 ? -14.594 1.865 39.865 1.00 32.38 176 VAL A CA 1
ATOM 1274 C C . VAL A 1 176 ? -15.595 2.698 39.066 1.00 32.38 176 VAL A C 1
ATOM 1276 O O . VAL A 1 176 ? -16.304 3.537 39.624 1.00 32.38 176 VAL A O 1
ATOM 1279 N N . ILE A 1 177 ? -15.668 2.483 37.751 1.00 36.44 177 ILE A N 1
ATOM 1280 C CA . ILE A 1 177 ? -16.801 2.965 36.957 1.00 36.44 177 ILE A CA 1
ATOM 1281 C C . ILE A 1 177 ? -17.975 2.031 37.254 1.00 36.44 177 ILE A C 1
ATOM 1283 O O . ILE A 1 177 ? -18.031 0.881 36.828 1.00 36.44 177 ILE A O 1
ATOM 1287 N N . ARG A 1 178 ? -18.903 2.537 38.063 1.00 28.33 178 ARG A N 1
ATOM 1288 C CA . ARG A 1 178 ? -20.105 1.838 38.516 1.00 28.33 178 ARG A CA 1
ATOM 1289 C C . ARG A 1 178 ? -21.069 1.657 37.336 1.00 28.33 178 ARG A C 1
ATOM 1291 O O . ARG A 1 178 ? -21.796 2.587 36.993 1.00 28.33 178 ARG A O 1
ATOM 1298 N N . THR A 1 179 ? -21.111 0.475 36.728 1.00 37.22 179 THR A N 1
ATOM 1299 C CA . THR A 1 179 ? -22.173 0.123 35.775 1.00 37.22 179 THR A CA 1
ATOM 1300 C C . THR A 1 179 ? -23.461 -0.179 36.551 1.00 37.22 179 THR A C 1
ATOM 1302 O O . THR A 1 179 ? -23.459 -0.902 37.548 1.00 37.22 179 THR A O 1
ATOM 1305 N N . ARG A 1 180 ? -24.580 0.450 36.165 1.00 28.94 180 ARG A N 1
ATOM 1306 C CA . ARG A 1 180 ? -25.906 0.130 36.722 1.00 28.94 180 ARG A CA 1
ATOM 1307 C C . ARG A 1 180 ? -26.480 -1.085 35.986 1.00 28.94 180 ARG A C 1
ATOM 1309 O O . ARG A 1 180 ? -26.359 -1.131 34.764 1.00 28.94 180 ARG A O 1
ATOM 1316 N N . PRO A 1 181 ? -27.147 -2.023 36.678 1.00 34.28 181 PRO A N 1
ATOM 1317 C CA . PRO A 1 181 ? -27.815 -3.125 36.016 1.00 34.28 181 PRO A CA 1
ATOM 1318 C C . PRO A 1 181 ? -29.162 -2.619 35.499 1.00 34.28 181 PRO A C 1
ATOM 1320 O O . PRO A 1 181 ? -30.004 -2.187 36.283 1.00 34.28 181 PRO A O 1
ATOM 1323 N N . PHE A 1 182 ? -29.385 -2.675 34.192 1.00 34.41 182 PHE A N 1
ATOM 1324 C CA . PHE A 1 182 ? -30.742 -2.742 33.664 1.00 34.41 182 PHE A CA 1
ATOM 1325 C C . PHE A 1 182 ? -30.812 -3.877 32.655 1.00 34.41 182 PHE A C 1
ATOM 1327 O O . PHE A 1 182 ? -30.032 -3.946 31.709 1.00 34.41 182 PHE A O 1
ATOM 1334 N N . GLY A 1 183 ? -31.703 -4.818 32.960 1.00 33.53 183 GLY A N 1
ATOM 1335 C CA . GLY A 1 183 ? -31.908 -6.035 32.201 1.00 33.53 183 GLY A CA 1
ATOM 1336 C C . GLY A 1 183 ? -32.488 -5.762 30.821 1.00 33.53 183 GLY A C 1
ATOM 1337 O O . GLY A 1 183 ? -33.259 -4.828 30.613 1.00 33.53 183 GLY A O 1
ATOM 1338 N N . GLY A 1 184 ? -32.124 -6.636 29.894 1.00 29.28 184 GLY A N 1
ATOM 1339 C CA . GLY A 1 184 ? -32.626 -6.638 28.533 1.00 29.28 184 GLY A CA 1
ATOM 1340 C C . GLY A 1 184 ? -31.523 -7.065 27.587 1.00 29.28 184 GLY A C 1
ATOM 1341 O O . GLY A 1 184 ? -30.448 -6.479 27.571 1.00 29.28 184 GLY A O 1
ATOM 1342 N N . ILE A 1 185 ? -31.793 -8.115 26.820 1.00 38.53 185 ILE A N 1
ATOM 1343 C CA . ILE A 1 185 ? -30.989 -8.570 25.688 1.00 38.53 185 ILE A CA 1
ATOM 1344 C C . ILE A 1 185 ? -30.856 -7.394 24.708 1.00 38.53 185 ILE A C 1
ATOM 1346 O O . ILE A 1 185 ? -31.723 -7.160 23.873 1.00 38.53 185 ILE A O 1
ATOM 1350 N N . LEU A 1 186 ? -29.784 -6.618 24.847 1.00 33.09 186 LEU A N 1
ATOM 1351 C CA . LEU A 1 186 ? -29.341 -5.635 23.872 1.00 33.09 186 LEU A CA 1
ATOM 1352 C C . LEU A 1 186 ? -27.923 -6.011 23.455 1.00 33.09 186 LEU A C 1
ATOM 1354 O O . LEU A 1 186 ? -27.052 -6.293 24.275 1.00 33.09 186 LEU A O 1
ATOM 1358 N N . LEU A 1 187 ? -27.741 -6.076 22.143 1.00 34.06 187 LEU A N 1
ATOM 1359 C CA . LEU A 1 187 ? -26.507 -6.399 21.445 1.00 34.06 187 LEU A CA 1
ATOM 1360 C C . LEU A 1 187 ? -25.305 -5.698 22.097 1.00 34.06 187 LEU A C 1
ATOM 1362 O O . LEU A 1 187 ? -25.225 -4.475 22.092 1.00 34.06 187 LEU A O 1
ATOM 1366 N N . ALA A 1 188 ? -24.329 -6.468 22.580 1.00 36.91 188 ALA A N 1
ATOM 1367 C CA . ALA A 1 188 ? -23.089 -5.971 23.192 1.00 36.91 188 ALA A CA 1
ATOM 1368 C C . ALA A 1 188 ? -22.262 -5.010 22.299 1.00 36.91 188 ALA A C 1
ATOM 1370 O O . ALA A 1 188 ? -21.321 -4.381 22.773 1.00 36.91 188 ALA A O 1
ATOM 1371 N N . ALA A 1 189 ? -22.626 -4.856 21.022 1.00 38.09 189 ALA A N 1
ATOM 1372 C CA . ALA A 1 189 ? -22.082 -3.842 20.122 1.00 38.09 189 ALA A CA 1
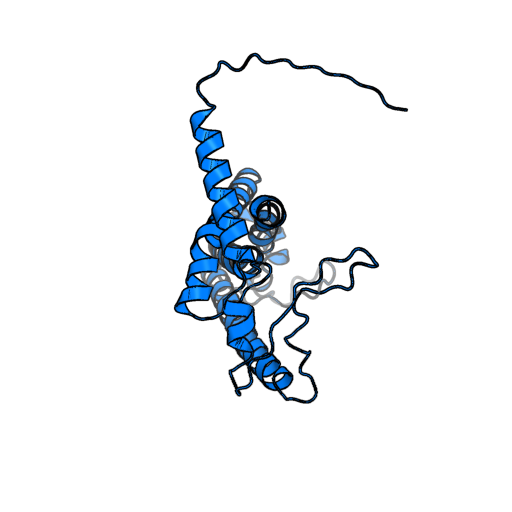ATOM 1373 C C . ALA A 1 189 ? -22.564 -2.406 20.437 1.00 38.09 189 ALA A C 1
ATOM 1375 O O . ALA A 1 189 ? -21.987 -1.450 19.919 1.00 38.09 189 ALA A O 1
ATOM 1376 N N . ASP A 1 190 ? -23.603 -2.234 21.260 1.00 34.47 190 ASP A N 1
ATOM 1377 C CA . ASP A 1 190 ? -24.087 -0.912 21.680 1.00 34.47 190 ASP A CA 1
ATOM 1378 C C . ASP A 1 190 ? -23.369 -0.395 22.932 1.00 34.47 190 ASP A C 1
ATOM 1380 O O . ASP A 1 190 ? -23.279 0.808 23.113 1.00 34.47 190 ASP A O 1
ATOM 1384 N N . GLN A 1 191 ? -22.756 -1.238 23.768 1.00 39.16 191 GLN A N 1
ATOM 1385 C CA . GLN A 1 191 ? -22.130 -0.724 24.995 1.00 39.16 191 GLN A CA 1
ATOM 1386 C C . GLN A 1 191 ? -20.790 -0.009 24.736 1.00 39.16 191 GLN A C 1
ATOM 1388 O O . GLN A 1 191 ? -20.482 0.963 25.412 1.00 39.16 191 GLN A O 1
ATOM 1393 N N . CYS A 1 192 ? -20.033 -0.416 23.708 1.00 39.19 192 CYS A N 1
ATOM 1394 C CA . CYS A 1 192 ? -18.829 0.305 23.254 1.00 39.19 192 CYS A CA 1
ATOM 1395 C C . CYS A 1 192 ? -19.172 1.522 22.356 1.00 39.19 192 CYS A C 1
ATOM 1397 O O . CYS A 1 192 ? -18.296 2.264 21.918 1.00 39.19 192 CYS A O 1
ATOM 1399 N N . ARG A 1 193 ? -20.465 1.725 22.055 1.00 43.25 193 ARG A N 1
ATOM 1400 C CA . ARG A 1 193 ? -20.996 2.801 21.199 1.00 43.25 193 ARG A CA 1
ATOM 1401 C C . ARG A 1 193 ? -21.094 4.143 21.922 1.00 43.25 193 ARG A C 1
ATOM 1403 O O . ARG A 1 193 ? -21.018 5.180 21.267 1.00 43.25 193 ARG A O 1
ATOM 1410 N N . ASP A 1 194 ? -21.247 4.106 23.244 1.00 40.03 194 ASP A N 1
ATOM 1411 C CA . ASP A 1 194 ? -21.533 5.277 24.081 1.00 40.03 194 ASP A CA 1
ATOM 1412 C C . ASP A 1 194 ? -20.327 5.764 24.890 1.00 40.03 194 ASP A C 1
ATOM 1414 O O . ASP A 1 194 ? -20.463 6.655 25.734 1.00 40.03 194 ASP A O 1
ATOM 1418 N N . ASP A 1 195 ? -19.128 5.236 24.629 1.00 44.28 195 ASP A N 1
ATOM 1419 C CA . ASP A 1 195 ? -17.970 5.694 25.372 1.00 44.28 195 ASP A CA 1
ATOM 1420 C C . ASP A 1 195 ? -17.608 7.140 25.009 1.00 44.28 195 ASP A C 1
ATOM 1422 O O . ASP A 1 195 ? -17.145 7.487 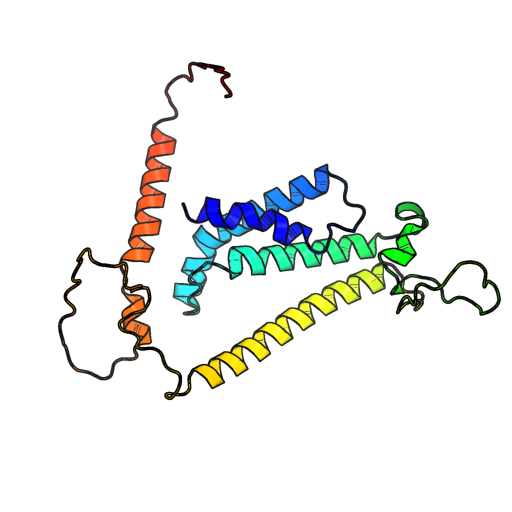23.916 1.00 44.28 195 ASP A O 1
ATOM 1426 N N . LEU A 1 196 ? -17.760 7.987 26.023 1.00 45.38 196 LEU A N 1
ATOM 1427 C CA . LEU A 1 196 ? -17.300 9.368 26.107 1.00 45.38 196 LEU A CA 1
ATOM 1428 C C . LEU A 1 196 ? -15.827 9.545 25.690 1.00 45.38 196 LEU A C 1
ATOM 1430 O O . LEU A 1 196 ? -15.450 10.655 25.325 1.00 45.38 196 LEU A O 1
ATOM 1434 N N . TRP A 1 197 ? -15.007 8.487 25.668 1.00 43.78 197 TRP A N 1
ATOM 1435 C CA . TRP A 1 197 ? -13.570 8.554 25.388 1.00 43.78 197 TRP A CA 1
ATOM 1436 C C . TRP A 1 197 ? -13.241 9.118 23.995 1.00 43.78 197 TRP A C 1
ATOM 1438 O O . TRP A 1 197 ? -12.401 10.012 23.892 1.00 43.78 197 TRP A O 1
ATOM 1448 N N . TRP A 1 198 ? -13.927 8.683 22.927 1.00 42.06 198 TRP A N 1
ATOM 1449 C CA . TRP A 1 198 ? -13.655 9.168 21.561 1.00 42.06 198 TRP A CA 1
ATOM 1450 C C . TRP A 1 198 ? -14.059 10.638 21.401 1.00 42.06 198 TRP A C 1
ATOM 1452 O O . TRP A 1 198 ? -13.332 11.436 20.805 1.00 42.06 198 TRP A O 1
ATOM 1462 N N . LYS A 1 199 ? -15.199 11.029 21.990 1.00 39.59 199 LYS A N 1
ATOM 1463 C CA . LYS A 1 199 ? -15.649 12.430 22.023 1.00 39.59 199 LYS A CA 1
ATOM 1464 C C . LYS A 1 199 ? -14.706 13.301 22.855 1.00 39.59 199 LYS A C 1
ATOM 1466 O O . LYS A 1 199 ? -14.467 14.446 22.484 1.00 39.59 199 LYS A O 1
ATOM 1471 N N . GLN A 1 200 ? -14.133 12.772 23.934 1.00 40.75 200 GLN A N 1
ATOM 1472 C CA . GLN A 1 200 ? -13.228 13.499 24.825 1.00 40.75 200 GLN A CA 1
ATOM 1473 C C . GLN A 1 200 ? -11.819 13.642 24.234 1.00 40.75 200 GLN A C 1
ATOM 1475 O O . GLN A 1 200 ? -11.233 14.718 24.338 1.00 40.75 200 GLN A O 1
ATOM 1480 N N . GLN A 1 201 ? -11.320 12.631 23.515 1.00 45.41 201 GLN A N 1
ATOM 1481 C CA . GLN A 1 201 ? -10.066 12.706 22.759 1.00 45.41 201 GLN A CA 1
ATOM 1482 C C . GLN A 1 201 ? -10.148 13.755 21.637 1.00 45.41 201 GLN A C 1
ATOM 1484 O O . GLN A 1 201 ? -9.265 14.604 21.521 1.00 45.41 201 GLN A O 1
ATOM 1489 N N . PHE A 1 202 ? -11.240 13.775 20.860 1.00 42.75 202 PHE A N 1
ATOM 1490 C CA . PHE A 1 202 ? -11.409 14.759 19.786 1.00 42.75 202 PHE A CA 1
ATOM 1491 C C . PHE A 1 202 ? -11.796 16.161 20.272 1.00 42.75 202 PHE A C 1
ATOM 1493 O O . PHE A 1 202 ? -11.313 17.129 19.689 1.00 42.75 202 PHE A O 1
ATOM 1500 N N . SER A 1 203 ? -12.617 16.292 21.323 1.00 36.50 203 SER A N 1
ATOM 1501 C CA . SER A 1 203 ? -12.981 17.591 21.919 1.00 36.50 203 SER A CA 1
ATOM 1502 C C . SER A 1 203 ? -11.762 18.297 22.523 1.00 36.50 203 SER A C 1
ATOM 1504 O O . SER A 1 203 ? -11.568 19.500 22.307 1.00 36.50 203 SER A O 1
ATOM 1506 N N . ASN A 1 204 ? -10.887 17.543 23.200 1.00 40.28 204 ASN A N 1
ATOM 1507 C CA . ASN A 1 204 ? -9.643 18.076 23.754 1.00 40.28 204 ASN A CA 1
ATOM 1508 C C . ASN A 1 204 ? -8.630 18.445 22.662 1.00 40.28 204 ASN A C 1
ATOM 1510 O O . ASN A 1 204 ? -7.951 19.461 22.799 1.00 40.28 204 ASN A O 1
ATOM 1514 N N . GLU A 1 205 ? -8.556 17.698 21.555 1.00 45.81 205 GLU A N 1
ATOM 1515 C CA . GLU A 1 205 ? -7.689 18.068 20.428 1.00 45.81 205 GLU A CA 1
ATOM 1516 C C . GLU A 1 205 ? -8.204 19.305 19.671 1.00 45.81 205 GLU A C 1
ATOM 1518 O O . GLU A 1 205 ? -7.396 20.164 19.321 1.00 45.81 205 GLU A O 1
ATOM 1523 N N . THR A 1 206 ? -9.522 19.487 19.506 1.00 41.62 206 THR A N 1
ATOM 1524 C CA . THR A 1 206 ? -10.070 20.749 18.969 1.00 41.62 206 THR A CA 1
ATOM 1525 C C . THR A 1 206 ? -9.803 21.941 19.883 1.00 41.62 206 THR A C 1
ATOM 1527 O O . THR A 1 206 ? -9.361 22.974 19.396 1.00 41.62 206 THR A O 1
ATOM 1530 N N . HIS A 1 207 ? -9.984 21.813 21.203 1.00 33.44 207 HIS A N 1
ATOM 1531 C CA . HIS A 1 207 ? -9.684 22.904 22.139 1.00 33.44 207 HIS A CA 1
ATOM 1532 C C . HIS A 1 207 ? -8.188 23.241 22.213 1.00 33.44 207 HIS A C 1
ATOM 1534 O O . HIS A 1 207 ? -7.835 24.411 22.380 1.00 33.44 207 HIS A O 1
ATOM 1540 N N . ALA A 1 208 ? -7.308 22.245 22.078 1.00 39.00 208 ALA A N 1
ATOM 1541 C CA . ALA A 1 208 ? -5.866 22.461 22.021 1.00 39.00 208 ALA A CA 1
ATOM 1542 C C . ALA A 1 208 ? -5.448 23.196 20.735 1.00 39.00 208 ALA A C 1
ATOM 1544 O O . ALA A 1 208 ? -4.625 24.108 20.804 1.00 39.00 208 ALA A O 1
ATOM 1545 N N . TYR A 1 209 ? -6.059 22.870 19.589 1.00 31.09 209 TYR A N 1
ATOM 1546 C CA . TYR A 1 209 ? -5.774 23.539 18.315 1.00 31.09 209 TYR A CA 1
ATOM 1547 C C . TYR A 1 209 ? -6.259 24.999 18.302 1.00 31.09 209 TYR A C 1
ATOM 1549 O O . TYR A 1 209 ? -5.498 25.888 17.931 1.00 31.09 209 TYR A O 1
ATOM 1557 N N . THR A 1 210 ? -7.469 25.283 18.802 1.00 35.31 210 THR A N 1
ATOM 1558 C CA . THR A 1 210 ? -8.006 26.660 18.874 1.00 35.31 210 THR A CA 1
ATOM 1559 C C . THR A 1 210 ? -7.246 27.544 19.877 1.00 35.31 210 THR A C 1
ATOM 1561 O O . THR A 1 210 ? -7.133 28.757 19.691 1.00 35.31 210 THR A O 1
ATOM 1564 N N . LYS A 1 211 ? -6.678 26.956 20.943 1.00 32.62 211 LYS A N 1
ATOM 1565 C CA . LYS A 1 211 ? -5.776 27.668 21.870 1.00 32.62 211 LYS A CA 1
ATOM 1566 C C . LYS A 1 211 ? -4.381 27.915 21.292 1.00 32.62 211 LYS A C 1
ATOM 1568 O O . LYS A 1 211 ? -3.740 28.883 21.690 1.00 32.62 211 LYS A O 1
ATOM 1573 N N . ALA A 1 212 ? -3.899 27.065 20.386 1.00 37.88 212 ALA A N 1
ATOM 1574 C CA . ALA A 1 212 ? -2.601 27.254 19.742 1.00 37.88 212 ALA A CA 1
ATOM 1575 C C . ALA A 1 212 ? -2.641 28.384 18.700 1.00 37.88 212 ALA A C 1
ATOM 1577 O O . ALA A 1 212 ? -1.723 29.198 18.654 1.00 37.88 212 ALA A O 1
ATOM 1578 N N . THR A 1 213 ? -3.733 28.503 17.938 1.00 37.00 213 THR A N 1
ATOM 1579 C CA . THR A 1 213 ? -3.897 29.556 16.918 1.00 37.00 213 THR A CA 1
ATOM 1580 C C . THR A 1 213 ? -4.186 30.944 17.498 1.00 37.00 213 THR A C 1
ATOM 1582 O O . THR A 1 213 ? -3.976 31.937 16.819 1.00 37.00 213 THR A O 1
ATOM 1585 N N . THR A 1 214 ? -4.643 31.046 18.752 1.00 34.16 214 THR A N 1
ATOM 1586 C CA . THR A 1 214 ? -4.890 32.335 19.437 1.00 34.16 214 THR A CA 1
ATOM 1587 C C . THR A 1 214 ? -3.686 32.858 20.227 1.00 34.16 214 THR A C 1
ATOM 1589 O O . THR A 1 214 ? -3.726 33.971 20.741 1.00 34.16 214 THR A O 1
ATOM 1592 N N . LYS A 1 215 ? -2.597 32.082 20.325 1.00 31.84 215 LYS A N 1
ATOM 1593 C CA . LYS A 1 215 ? -1.358 32.466 21.029 1.00 31.84 215 LYS A CA 1
ATOM 1594 C C . LYS A 1 215 ? -0.202 32.854 20.101 1.00 31.84 215 LYS A C 1
ATOM 1596 O O . LYS A 1 215 ? 0.906 33.068 20.585 1.00 31.84 215 LYS A O 1
ATOM 1601 N N . GLN A 1 216 ? -0.445 32.946 18.794 1.00 35.12 216 GLN A N 1
ATOM 1602 C CA . GLN A 1 216 ? 0.587 33.209 17.785 1.00 35.12 216 GLN A CA 1
ATOM 1603 C C . GLN A 1 216 ? 0.885 34.701 17.526 1.00 35.12 216 GLN A C 1
ATOM 1605 O O . GLN A 1 216 ? 1.710 34.991 16.669 1.00 35.12 216 GLN A O 1
ATOM 1610 N N . ASP A 1 217 ? 0.321 35.623 18.317 1.00 34.19 217 ASP A N 1
ATOM 1611 C CA . ASP A 1 217 ? 0.574 37.076 18.223 1.00 34.19 217 ASP A CA 1
ATOM 1612 C C . ASP A 1 217 ? 1.558 37.613 19.287 1.00 34.19 217 ASP A C 1
ATOM 1614 O O . ASP A 1 217 ? 1.472 38.764 19.714 1.00 34.19 217 ASP A O 1
ATOM 1618 N N . ALA A 1 218 ? 2.517 36.802 19.742 1.00 33.62 218 ALA A N 1
ATOM 1619 C CA . ALA A 1 218 ? 3.597 37.272 20.617 1.00 33.62 218 ALA A CA 1
ATOM 1620 C C . ALA A 1 218 ? 4.967 37.017 19.962 1.00 33.62 218 ALA A C 1
ATOM 1622 O O . ALA A 1 218 ? 5.213 35.903 19.495 1.00 33.62 218 ALA A O 1
ATOM 1623 N N . PRO A 1 219 ? 5.870 38.017 19.901 1.00 32.69 219 PRO A N 1
ATOM 1624 C CA . PRO A 1 219 ? 7.106 37.909 19.136 1.00 32.69 219 PRO A CA 1
ATOM 1625 C C . PRO A 1 219 ? 8.039 36.846 19.732 1.00 32.69 219 PRO A C 1
ATOM 1627 O O . PRO A 1 219 ? 8.387 36.880 20.913 1.00 32.69 219 PRO A O 1
ATOM 1630 N N . LEU A 1 220 ? 8.451 35.905 18.880 1.00 30.33 220 LEU A N 1
ATOM 1631 C CA . LEU A 1 220 ? 9.449 34.871 19.148 1.00 30.33 220 LEU A CA 1
ATOM 1632 C C . LEU A 1 220 ? 10.819 35.516 19.411 1.00 30.33 220 LEU A C 1
ATOM 1634 O O . LEU A 1 220 ? 11.570 35.824 18.488 1.00 30.33 220 LEU A O 1
ATOM 1638 N N . VAL A 1 221 ? 11.161 35.690 20.687 1.00 30.44 221 VAL A N 1
ATOM 1639 C CA . VAL A 1 221 ? 12.552 35.862 21.117 1.00 30.44 221 VAL A CA 1
ATOM 1640 C C . VAL A 1 221 ? 13.206 34.481 21.102 1.00 30.44 221 VAL A C 1
ATOM 1642 O O . VAL A 1 221 ? 12.935 33.637 21.954 1.00 30.44 221 VAL A O 1
ATOM 1645 N N . LEU A 1 222 ? 14.058 34.254 20.102 1.00 32.91 222 LEU A N 1
ATOM 1646 C CA . LEU A 1 222 ? 15.026 33.161 20.062 1.00 32.91 222 LEU A CA 1
ATOM 1647 C C . LEU A 1 222 ? 15.913 33.222 21.314 1.00 32.91 222 LEU A C 1
ATOM 1649 O O . LEU A 1 222 ? 16.719 34.139 21.461 1.00 32.91 222 LEU A O 1
ATOM 1653 N N . LYS A 1 223 ? 15.808 32.219 22.187 1.00 28.81 223 LYS A N 1
ATOM 1654 C CA . LYS A 1 223 ? 16.907 31.828 23.072 1.00 28.81 223 LYS A CA 1
ATOM 1655 C C . LYS A 1 223 ? 17.364 30.435 22.674 1.00 28.81 223 LYS A C 1
ATOM 1657 O O . LYS A 1 223 ? 16.707 29.439 22.960 1.00 28.81 223 LYS A O 1
ATOM 1662 N N . ALA A 1 224 ? 18.472 30.414 21.945 1.00 32.66 224 ALA A N 1
ATOM 1663 C CA . ALA A 1 224 ? 19.331 29.257 21.840 1.00 32.66 224 ALA A CA 1
ATOM 1664 C C . ALA A 1 224 ? 20.104 29.149 23.156 1.00 32.66 224 ALA A C 1
ATOM 1666 O O . ALA A 1 224 ? 20.848 30.067 23.481 1.00 32.66 224 ALA A O 1
ATOM 1667 N N . ASP A 1 225 ? 19.940 28.045 23.878 1.00 30.22 225 ASP A N 1
ATOM 1668 C CA . ASP A 1 225 ? 20.890 27.638 24.908 1.00 30.22 225 ASP A CA 1
ATOM 1669 C C . ASP A 1 225 ? 21.363 26.222 24.572 1.00 30.22 225 ASP A C 1
ATOM 1671 O O . ASP A 1 225 ? 20.685 25.214 24.775 1.00 30.22 225 ASP A O 1
ATOM 1675 N N . VAL A 1 226 ? 22.543 26.203 23.956 1.00 33.28 226 VAL A N 1
ATOM 1676 C CA . VAL A 1 226 ? 23.441 25.063 23.817 1.00 33.28 226 VAL A CA 1
ATOM 1677 C C . VAL A 1 226 ? 23.998 24.762 25.202 1.00 33.28 226 VAL A C 1
ATOM 1679 O O . VAL A 1 226 ? 24.711 25.598 25.747 1.00 33.28 226 VAL A O 1
ATOM 1682 N N . ILE A 1 227 ? 23.745 23.572 25.750 1.00 32.19 227 ILE A N 1
ATOM 1683 C CA . ILE A 1 227 ? 24.551 23.031 26.851 1.00 32.19 227 ILE A CA 1
ATOM 1684 C C . ILE A 1 227 ? 24.856 21.558 26.565 1.00 32.19 227 ILE A C 1
ATOM 1686 O O . ILE A 1 227 ? 24.026 20.667 26.731 1.00 32.19 227 ILE A O 1
ATOM 1690 N N . LEU A 1 228 ? 26.089 21.348 26.103 1.00 34.59 228 LEU A N 1
ATOM 1691 C CA . LEU A 1 228 ? 26.869 20.124 26.252 1.00 34.59 228 LEU A CA 1
ATOM 1692 C C . LEU A 1 228 ? 26.920 19.712 27.729 1.00 34.59 228 LEU A C 1
ATOM 1694 O O . LEU A 1 228 ? 27.269 20.540 28.565 1.00 34.59 228 LEU A O 1
ATOM 1698 N N . SER A 1 229 ? 26.675 18.436 28.024 1.00 29.89 229 SER A N 1
ATOM 1699 C CA . SER A 1 229 ? 27.553 17.671 28.918 1.00 29.89 229 SER A CA 1
ATOM 1700 C C . SER A 1 229 ? 27.180 16.192 28.930 1.00 29.89 229 SER A C 1
ATOM 1702 O O . SER A 1 229 ? 26.099 15.798 29.359 1.00 29.89 229 SER A O 1
ATOM 1704 N N . VAL A 1 230 ? 28.132 15.406 28.437 1.00 35.44 230 VAL A N 1
ATOM 1705 C CA . VAL A 1 230 ? 28.310 13.970 28.666 1.00 35.44 230 VAL A CA 1
ATOM 1706 C C . VAL A 1 230 ? 28.903 13.795 30.072 1.00 35.44 230 VAL A C 1
ATOM 1708 O O . VAL A 1 230 ? 29.658 14.660 30.527 1.00 35.44 230 VAL A O 1
ATOM 1711 N N . PRO A 1 231 ? 28.558 12.711 30.771 1.00 38.16 231 PRO A N 1
ATOM 1712 C CA . PRO A 1 231 ? 29.602 11.770 31.179 1.00 38.16 231 PRO A CA 1
ATOM 1713 C C . PRO A 1 231 ? 29.322 10.340 30.707 1.00 38.16 231 PRO A C 1
ATOM 1715 O O . PRO A 1 231 ? 28.140 9.926 30.697 1.00 38.16 231 PRO A O 1
#

InterPro domains:
  IPR002229 Blood group Rhesus C/E/D polypeptide [PR00342] (6-19)
  IPR002229 Blood group Rhesus C/E/D polypeptide [PR00342] (29-47)
  IPR002229 Blood group Rhesus C/E/D polypeptide [PR00342] (67-83)
  IPR024041 Ammonium transporter AmtB-like domain [PF00909] (1-153)
  IPR029020 Ammonium/urea transporter [G3DSA:1.10.3430.10] (1-168)

Organism: Anopheles aquasalis (NCBI:txid42839)

Sequence (231 aa):
MVHVQNSTLAGGVAVGSICNLLIHPFGALIVGVIAGIISVLGYRFLTPAILSNLRIADTCGVHNLHGMPAVLSAVFSSIYATFASKETYGTSLATIFPAMQTPHNATDLEEPLEYVIGGYGRSGAKQGAFQLMAIGLTVLIAIVGGLLTGKNMSNTSLKQSSSECFLFPVGELGAVIRTRPFGGILLAADQCRDDLWWKQQFSNETHAYTKATTKQDAPLVLKADVILSVP

Radius of gyration: 25.66 Å; Cα contacts (8 Å, |Δi|>4): 173; chains: 1; bounding box: 62×59×67 Å

Foldseek 3Di:
DLLVVQLQQLLVLLCVLPVPFPDDPVRSVVLSVVLSVQLSCCVQPVQVVCCVPVVDHDPSSCCSRHVPSNVNNLLVNLVSLQPDDCVSQPPCCCVSAVQLAAADDPPPDDDDDDPDPHHVNDHSNRVSVVSVVVVVVVVVCCVVVVVVVVVVCPDPVNDDDLVCPPPDCPDDDDDPPDDDDDDDPDPSSVVVVPDCVVVVVNVVVVVVVVVVVVPPPDDDDDDDDDDDDDD